Protein AF-A0A2V6PDH6-F1 (afdb_monomer_lite)

Radius of gyration: 33.85 Å; chains: 1; bounding box: 68×39×97 Å

Structure (mmCIF, N/CA/C/O backbone):
data_AF-A0A2V6PDH6-F1
#
_entry.id   AF-A0A2V6PDH6-F1
#
loop_
_atom_site.group_PDB
_atom_site.id
_atom_site.type_symbol
_atom_site.label_atom_id
_atom_site.label_alt_id
_atom_site.label_comp_id
_atom_site.label_asym_id
_atom_site.label_entity_id
_atom_site.label_seq_id
_atom_site.pdbx_PDB_ins_code
_atom_site.Cartn_x
_atom_site.Cartn_y
_atom_site.Cartn_z
_atom_site.occupancy
_atom_site.B_iso_or_equiv
_atom_site.auth_seq_id
_atom_site.auth_comp_id
_atom_site.auth_asym_id
_atom_site.auth_atom_id
_atom_site.pdbx_PDB_model_num
ATOM 1 N N . MET A 1 1 ? 10.880 15.127 70.864 1.00 40.16 1 MET A N 1
ATOM 2 C CA . MET A 1 1 ? 11.662 14.661 69.700 1.00 40.16 1 MET A CA 1
ATOM 3 C C . MET A 1 1 ? 10.886 15.011 68.445 1.00 40.16 1 MET A C 1
ATOM 5 O O . MET A 1 1 ? 9.850 14.413 68.200 1.00 40.16 1 MET A O 1
ATOM 9 N N . GLN A 1 2 ? 11.330 16.040 67.725 1.00 46.12 2 GLN A N 1
ATOM 10 C CA . GLN A 1 2 ? 10.853 16.347 66.377 1.00 46.12 2 GLN A CA 1
ATOM 11 C C . GLN A 1 2 ? 11.636 15.469 65.404 1.00 46.12 2 GLN A C 1
ATOM 13 O O . GLN A 1 2 ? 12.863 15.436 65.484 1.00 46.12 2 GLN A O 1
ATOM 18 N N . VAL A 1 3 ? 10.945 14.769 64.507 1.00 48.19 3 VAL A N 1
ATOM 19 C CA . VAL A 1 3 ? 11.594 14.093 63.382 1.00 48.19 3 VAL A CA 1
ATOM 20 C C . VAL A 1 3 ? 10.886 14.525 62.111 1.00 48.19 3 VAL A C 1
ATOM 22 O O . VAL A 1 3 ? 9.778 14.101 61.798 1.00 48.19 3 VAL A O 1
ATOM 25 N N . THR A 1 4 ? 11.544 15.448 61.427 1.00 51.00 4 THR A N 1
ATOM 26 C CA . THR A 1 4 ? 11.299 15.857 60.053 1.00 51.00 4 THR A CA 1
ATOM 27 C C . THR A 1 4 ? 11.493 14.644 59.148 1.00 51.00 4 THR A C 1
ATOM 29 O O . THR A 1 4 ? 12.595 14.106 59.074 1.00 51.00 4 THR A O 1
ATOM 32 N N . SER A 1 5 ? 10.446 14.217 58.445 1.00 52.78 5 SER A N 1
ATOM 33 C CA . SER A 1 5 ? 10.585 13.344 57.281 1.00 52.78 5 SER A CA 1
ATOM 34 C C . SER A 1 5 ? 10.057 14.103 56.075 1.00 52.78 5 SER A C 1
ATOM 36 O O . SER A 1 5 ? 8.858 14.333 55.923 1.00 52.78 5 SER A O 1
ATOM 38 N N . LEU A 1 6 ? 11.001 14.568 55.263 1.00 44.19 6 LEU A N 1
ATOM 39 C CA . LEU A 1 6 ? 10.763 15.059 53.919 1.00 44.19 6 LEU A CA 1
ATOM 40 C C . LEU A 1 6 ? 10.336 13.853 53.075 1.00 44.19 6 LEU A C 1
ATOM 42 O O . LEU A 1 6 ? 11.184 13.126 52.561 1.00 44.19 6 LEU A O 1
ATOM 46 N N . MET A 1 7 ? 9.028 13.622 52.943 1.00 42.16 7 MET A N 1
ATOM 47 C CA . MET A 1 7 ? 8.529 12.820 51.831 1.00 42.16 7 MET A CA 1
ATOM 48 C C . MET A 1 7 ? 8.788 13.615 50.559 1.00 42.16 7 MET A C 1
ATOM 50 O O . MET A 1 7 ? 8.108 14.594 50.249 1.00 42.16 7 MET A O 1
ATOM 54 N N . SER A 1 8 ? 9.854 13.190 49.886 1.00 42.50 8 SER A N 1
ATOM 55 C CA . SER A 1 8 ? 10.143 13.454 48.491 1.00 42.50 8 SER A CA 1
ATOM 56 C C . SER A 1 8 ? 8.844 13.401 47.697 1.00 42.50 8 SER A C 1
ATOM 58 O O . SER A 1 8 ? 8.169 12.374 47.623 1.00 42.50 8 SER A O 1
ATOM 60 N N . ARG A 1 9 ? 8.477 14.553 47.151 1.00 48.22 9 ARG A N 1
ATOM 61 C CA . ARG A 1 9 ? 7.445 14.690 46.140 1.00 48.22 9 ARG A CA 1
ATOM 62 C C . ARG A 1 9 ? 8.043 14.089 44.874 1.00 48.22 9 ARG A C 1
ATOM 64 O O . ARG A 1 9 ? 8.638 14.810 44.082 1.00 48.22 9 ARG A O 1
ATOM 71 N N . GLU A 1 10 ? 7.946 12.769 44.727 1.00 47.09 10 GLU A N 1
ATOM 72 C CA . GLU A 1 10 ? 8.080 12.142 43.417 1.00 47.09 10 GLU A CA 1
ATOM 73 C C . GLU A 1 10 ? 6.953 12.704 42.556 1.00 47.09 10 GLU A C 1
ATOM 75 O O . GLU A 1 10 ? 5.782 12.332 42.650 1.00 47.09 10 GLU A O 1
ATOM 80 N N . GLN A 1 11 ? 7.329 13.708 41.774 1.00 48.97 11 GLN A N 1
ATOM 81 C CA . GLN A 1 11 ? 6.672 14.067 40.541 1.00 48.97 11 GLN A CA 1
ATOM 82 C C . GLN A 1 11 ? 6.604 12.787 39.712 1.00 48.97 11 GLN A C 1
ATOM 84 O O . GLN A 1 11 ? 7.571 12.373 39.081 1.00 48.97 11 GLN A O 1
ATOM 89 N N . HIS A 1 12 ? 5.450 12.128 39.769 1.00 42.59 12 HIS A N 1
ATOM 90 C CA . HIS A 1 12 ? 4.982 11.299 38.678 1.00 42.59 12 HIS A CA 1
ATOM 91 C C . HIS A 1 12 ? 4.850 12.225 37.465 1.00 42.59 12 HIS A C 1
ATOM 93 O O . HIS A 1 12 ? 3.783 12.777 37.193 1.00 42.59 12 HIS A O 1
ATOM 99 N N . ASP A 1 13 ? 5.967 12.428 36.768 1.00 39.28 13 ASP A N 1
ATOM 100 C CA . ASP A 1 13 ? 5.971 12.793 35.365 1.00 39.28 13 ASP A CA 1
ATOM 101 C C . ASP A 1 13 ? 5.306 11.625 34.641 1.00 39.28 13 ASP A C 1
ATOM 103 O O . ASP A 1 13 ? 5.928 10.646 34.225 1.00 39.28 13 ASP A O 1
ATOM 107 N N . HIS A 1 14 ? 3.980 11.713 34.545 1.00 42.06 14 HIS A N 1
ATOM 108 C CA . HIS A 1 14 ? 3.247 11.077 33.476 1.00 42.06 14 HIS A CA 1
ATOM 109 C C . HIS A 1 14 ? 3.801 11.680 32.189 1.00 42.06 14 HIS A C 1
ATOM 111 O O . HIS A 1 14 ? 3.317 12.690 31.685 1.00 42.06 14 HIS A O 1
ATOM 117 N N . HIS A 1 15 ? 4.867 11.064 31.683 1.00 42.38 15 HIS A N 1
ATOM 118 C CA . HIS A 1 15 ? 5.156 11.073 30.270 1.00 42.38 15 HIS A CA 1
ATOM 119 C C . HIS A 1 15 ? 3.903 10.519 29.597 1.00 42.38 15 HIS A C 1
ATOM 121 O O . HIS A 1 15 ? 3.736 9.308 29.437 1.00 42.38 15 HIS A O 1
ATOM 127 N N . ASP A 1 16 ? 3.005 11.434 29.235 1.00 40.81 16 ASP A N 1
ATOM 128 C CA . ASP A 1 16 ? 2.134 11.294 28.088 1.00 40.81 16 ASP A CA 1
ATOM 129 C C . ASP A 1 16 ? 3.071 11.031 26.910 1.00 40.81 16 ASP A C 1
ATOM 131 O O . ASP A 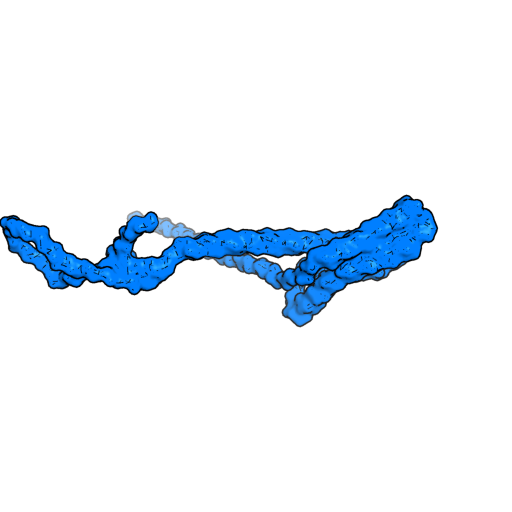1 16 ? 3.469 11.921 26.157 1.00 40.81 16 ASP A O 1
ATOM 135 N N . HIS A 1 17 ? 3.467 9.768 26.761 1.00 42.44 17 HIS A N 1
ATOM 136 C CA . HIS A 1 17 ? 3.740 9.210 25.462 1.00 42.44 17 HIS A CA 1
ATOM 137 C C . HIS A 1 17 ? 2.416 9.330 24.724 1.00 42.44 17 HIS A C 1
ATOM 139 O O . HIS A 1 17 ? 1.610 8.400 24.687 1.00 42.44 17 HIS A O 1
ATOM 145 N N . ALA A 1 18 ? 2.192 10.526 24.177 1.00 40.22 18 ALA A N 1
ATOM 146 C CA . ALA A 1 18 ? 1.438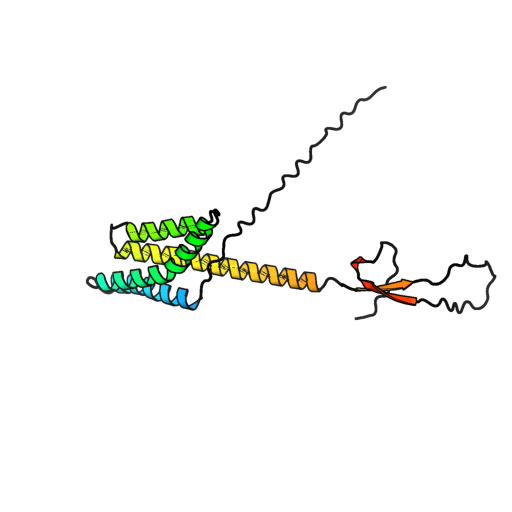 10.711 22.973 1.00 40.22 18 ALA A CA 1
ATOM 147 C C . ALA A 1 18 ? 1.943 9.609 22.049 1.00 40.22 18 ALA A C 1
ATOM 149 O O . ALA A 1 18 ? 3.026 9.689 21.467 1.00 40.22 18 ALA A O 1
ATOM 150 N N . ARG A 1 19 ? 1.170 8.525 21.988 1.00 42.12 19 ARG A N 1
ATOM 151 C CA . ARG A 1 19 ? 1.056 7.735 20.785 1.00 42.12 19 ARG A CA 1
ATOM 152 C C . ARG A 1 19 ? 0.621 8.759 19.750 1.00 42.12 19 ARG A C 1
ATOM 154 O O . ARG A 1 19 ? -0.564 9.006 19.564 1.00 42.12 19 ARG A O 1
ATOM 161 N N . ALA A 1 20 ? 1.598 9.437 19.155 1.00 39.50 20 ALA A N 1
ATOM 162 C CA . ALA A 1 20 ? 1.472 9.913 17.805 1.00 39.50 20 ALA A CA 1
ATOM 163 C C . ALA A 1 20 ? 1.321 8.623 17.002 1.00 39.50 20 ALA A C 1
ATOM 165 O O . ALA A 1 20 ? 2.292 8.069 16.495 1.00 39.50 20 ALA A O 1
ATOM 166 N N . ASP A 1 21 ? 0.108 8.063 17.038 1.00 43.59 21 ASP A N 1
ATOM 167 C CA . ASP A 1 21 ? -0.350 7.156 16.014 1.00 43.59 21 ASP A CA 1
ATOM 168 C C . ASP A 1 21 ? -0.122 7.964 14.749 1.00 43.59 21 ASP A C 1
ATOM 170 O O . ASP A 1 21 ? -0.745 9.003 14.521 1.00 43.59 21 ASP A O 1
ATOM 174 N N . HIS A 1 22 ? 0.935 7.585 14.043 1.00 50.75 22 HIS A N 1
ATOM 175 C CA . HIS A 1 22 ? 1.326 8.155 12.779 1.00 50.75 22 HIS A CA 1
ATOM 176 C C . HIS A 1 22 ? 0.198 7.810 11.802 1.00 50.75 22 HIS A C 1
ATOM 178 O O . HIS A 1 22 ? 0.262 6.816 11.085 1.00 50.75 22 HIS A O 1
ATOM 184 N N . GLU A 1 23 ? -0.896 8.576 11.866 1.00 53.50 23 GLU A N 1
ATOM 185 C CA . GLU A 1 23 ? -2.042 8.473 10.973 1.00 53.50 23 GLU A CA 1
ATOM 186 C C . GLU A 1 23 ? -1.571 8.931 9.599 1.00 53.50 23 GLU A C 1
ATOM 188 O O . GLU A 1 23 ? -1.602 10.105 9.230 1.00 53.50 23 GLU A O 1
ATOM 193 N N . HIS A 1 24 ? -1.032 7.975 8.866 1.00 63.34 24 HIS A N 1
ATOM 194 C CA . HIS A 1 24 ? -0.673 8.113 7.475 1.00 63.34 24 HIS A CA 1
ATOM 195 C C . HIS A 1 24 ? -1.827 7.557 6.647 1.00 63.34 24 HIS A C 1
ATOM 197 O O . HIS A 1 24 ? -2.468 6.574 7.033 1.00 63.34 24 HIS A O 1
ATOM 203 N N . GLU A 1 25 ? -2.160 8.223 5.539 1.00 69.56 25 GLU A N 1
ATOM 204 C CA . GLU A 1 25 ? -3.220 7.735 4.662 1.00 69.56 25 GLU A CA 1
ATOM 205 C C . GLU A 1 25 ? -2.759 6.396 4.075 1.00 69.56 25 GLU A C 1
ATOM 207 O O . GLU A 1 25 ? -1.747 6.331 3.380 1.00 69.56 25 GLU A O 1
ATOM 212 N N . HIS A 1 26 ? -3.494 5.319 4.370 1.00 76.56 26 HIS A N 1
ATOM 213 C CA . HIS A 1 26 ? -3.230 4.029 3.746 1.00 76.56 26 HIS A CA 1
ATOM 214 C C . HIS A 1 26 ? -3.433 4.157 2.232 1.00 76.56 26 HIS A C 1
ATOM 216 O O . HIS A 1 26 ? -4.513 4.543 1.763 1.00 76.56 26 HIS A O 1
ATOM 222 N N . ILE A 1 27 ? -2.418 3.803 1.455 1.00 74.56 27 ILE A N 1
ATOM 223 C CA . ILE A 1 27 ? -2.462 3.754 0.007 1.00 74.56 27 ILE A CA 1
ATOM 224 C C . ILE A 1 27 ? -3.555 2.752 -0.391 1.00 74.56 27 ILE A C 1
ATOM 226 O O . ILE A 1 27 ? -3.527 1.581 0.005 1.00 74.56 27 ILE A O 1
ATOM 230 N N . PRO A 1 28 ? -4.539 3.160 -1.211 1.00 72.56 28 PRO A N 1
ATOM 231 C CA . PRO A 1 28 ? -5.585 2.267 -1.686 1.00 72.56 28 PRO A CA 1
ATOM 232 C C . PRO A 1 28 ? -5.021 1.320 -2.754 1.00 72.56 28 PRO A C 1
ATOM 234 O O . PRO A 1 28 ? -5.231 1.510 -3.955 1.00 72.56 28 PRO A O 1
ATOM 237 N N . VAL A 1 29 ? -4.287 0.289 -2.330 1.00 70.31 29 VAL A N 1
ATOM 238 C CA . VAL A 1 29 ? -3.660 -0.664 -3.247 1.00 70.31 29 VAL A CA 1
ATOM 239 C C . VAL A 1 29 ? -4.670 -1.716 -3.680 1.00 70.31 29 VAL A C 1
ATOM 241 O O . VAL A 1 29 ? -5.160 -2.522 -2.885 1.00 70.31 29 VAL A O 1
ATOM 244 N N . ARG A 1 30 ? -4.975 -1.760 -4.978 1.00 86.94 30 ARG A N 1
ATOM 245 C CA . ARG A 1 30 ? -5.734 -2.880 -5.534 1.00 86.94 30 ARG A CA 1
ATOM 246 C C . ARG A 1 30 ? -4.763 -4.020 -5.808 1.00 86.94 30 ARG A C 1
ATOM 248 O O . ARG A 1 30 ? -3.846 -3.875 -6.608 1.00 86.94 30 ARG A O 1
ATOM 255 N N . LEU A 1 31 ? -4.998 -5.172 -5.188 1.00 90.44 31 LE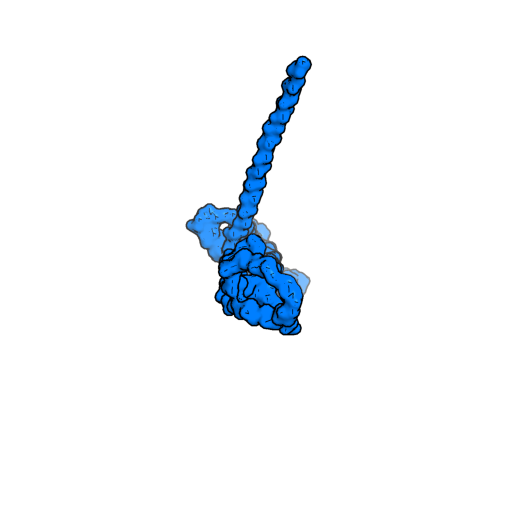U A N 1
ATOM 256 C CA . LEU A 1 31 ? -4.090 -6.324 -5.242 1.00 90.44 31 LEU A CA 1
ATOM 257 C C . LEU A 1 31 ? -3.749 -6.753 -6.684 1.00 90.44 31 LEU A C 1
ATOM 259 O O . LEU A 1 31 ? -2.607 -7.075 -6.986 1.00 90.44 31 LEU A O 1
ATOM 263 N N . TRP A 1 32 ? -4.709 -6.656 -7.609 1.00 91.56 32 TRP A N 1
ATOM 264 C CA . TRP A 1 32 ? -4.482 -6.940 -9.030 1.00 91.56 32 TRP A CA 1
ATOM 265 C C . TRP A 1 32 ? -3.524 -5.947 -9.714 1.00 91.56 32 TRP A C 1
ATOM 267 O O . TRP A 1 32 ? -2.742 -6.360 -10.564 1.00 91.56 32 TRP A O 1
ATOM 277 N N . GLN A 1 33 ? -3.537 -4.663 -9.333 1.00 92.56 33 GLN A N 1
ATOM 278 C CA . GLN A 1 33 ? -2.605 -3.659 -9.866 1.00 92.56 33 GLN A CA 1
ATOM 279 C C . GLN A 1 33 ? -1.177 -3.957 -9.417 1.00 92.56 33 GLN A C 1
ATOM 281 O O . GLN A 1 33 ? -0.262 -3.902 -10.234 1.00 92.56 33 GLN A O 1
ATOM 286 N N . MET A 1 34 ? -1.003 -4.337 -8.145 1.00 95.06 34 MET A N 1
ATOM 287 C CA . MET A 1 34 ? 0.292 -4.771 -7.622 1.00 95.06 34 MET A CA 1
ATOM 288 C C . MET A 1 34 ? 0.821 -5.972 -8.412 1.00 95.06 34 MET A C 1
ATOM 290 O O . MET A 1 34 ? 1.960 -5.952 -8.864 1.00 95.06 34 MET A O 1
ATOM 294 N N . VAL A 1 35 ? -0.013 -6.992 -8.634 1.00 96.56 35 VAL A N 1
ATOM 295 C CA . VAL A 1 35 ? 0.385 -8.186 -9.394 1.00 96.56 35 VAL A CA 1
ATOM 296 C C . VAL A 1 35 ? 0.797 -7.828 -10.823 1.00 96.56 35 VAL A C 1
ATOM 298 O O . VAL A 1 35 ? 1.851 -8.267 -11.273 1.00 96.56 35 VAL A O 1
ATOM 301 N N . ILE A 1 36 ? 0.015 -7.001 -11.525 1.00 96.62 36 ILE A N 1
ATOM 302 C CA . ILE A 1 36 ? 0.360 -6.550 -12.883 1.00 96.62 36 ILE A CA 1
ATOM 303 C C . ILE A 1 36 ? 1.702 -5.817 -12.887 1.00 96.62 36 ILE A C 1
ATOM 305 O O . ILE A 1 36 ? 2.563 -6.123 -13.710 1.00 96.62 36 ILE A O 1
ATOM 309 N N . GLY A 1 37 ? 1.901 -4.882 -11.960 1.00 96.50 37 GLY A N 1
ATOM 310 C CA . GLY A 1 37 ? 3.140 -4.119 -11.884 1.00 96.50 37 GLY A CA 1
ATOM 311 C C . GLY A 1 37 ? 4.360 -4.995 -11.613 1.00 96.50 37 GLY A C 1
ATOM 312 O O . GLY A 1 37 ? 5.377 -4.861 -12.292 1.00 96.50 37 GLY A O 1
ATOM 313 N N . VAL A 1 38 ? 4.236 -5.961 -10.700 1.00 97.06 38 VAL A N 1
ATOM 314 C CA . VAL A 1 38 ? 5.289 -6.947 -10.415 1.00 97.06 38 VAL A CA 1
ATOM 315 C C . VAL A 1 38 ? 5.606 -7.793 -11.641 1.00 97.06 38 VAL A C 1
ATOM 317 O O . VAL A 1 38 ? 6.778 -8.016 -11.922 1.00 97.06 38 VAL A O 1
ATOM 320 N N . ILE A 1 39 ? 4.596 -8.229 -12.400 1.00 97.88 39 ILE A N 1
ATOM 321 C CA . ILE A 1 39 ? 4.807 -8.998 -13.635 1.00 97.88 39 ILE A CA 1
ATOM 322 C C . ILE A 1 39 ? 5.638 -8.191 -14.638 1.00 97.88 39 ILE A C 1
ATOM 324 O O . ILE A 1 39 ? 6.583 -8.728 -15.209 1.00 97.88 39 ILE A O 1
ATOM 328 N N . PHE A 1 40 ? 5.336 -6.906 -14.827 1.00 97.50 40 PHE A N 1
ATOM 329 C CA . PHE A 1 40 ? 6.092 -6.035 -15.731 1.00 97.50 40 PHE A CA 1
ATOM 330 C C . PHE A 1 40 ? 7.536 -5.797 -15.262 1.00 97.50 40 PHE A C 1
ATOM 332 O O . PHE A 1 40 ? 8.469 -5.874 -16.069 1.00 97.50 40 PHE A O 1
ATOM 339 N N . VAL A 1 41 ? 7.748 -5.560 -13.964 1.00 96.50 41 VAL A N 1
ATOM 340 C CA . VAL A 1 41 ? 9.100 -5.409 -13.400 1.00 96.50 41 VAL A CA 1
ATOM 341 C C . VAL A 1 41 ? 9.885 -6.717 -13.536 1.00 96.50 41 VAL A C 1
ATOM 343 O O . VAL A 1 41 ? 11.003 -6.707 -14.039 1.00 96.50 41 VAL A O 1
ATOM 346 N N . ALA A 1 42 ? 9.292 -7.857 -13.177 1.00 96.56 42 ALA A N 1
ATOM 347 C CA . ALA A 1 42 ? 9.927 -9.168 -13.298 1.00 96.56 42 ALA A CA 1
ATOM 348 C C . ALA A 1 42 ? 10.242 -9.529 -14.757 1.00 96.56 42 ALA A C 1
ATOM 350 O O . ALA A 1 42 ? 11.307 -10.072 -15.046 1.00 96.56 42 ALA A O 1
ATOM 351 N N . ASN A 1 43 ? 9.347 -9.190 -15.691 1.00 95.50 43 ASN A N 1
ATOM 352 C CA . ASN A 1 43 ? 9.584 -9.388 -17.118 1.00 95.50 43 ASN A CA 1
ATOM 353 C C . ASN A 1 43 ? 10.791 -8.580 -17.611 1.00 95.50 43 ASN A C 1
ATOM 355 O O . ASN A 1 43 ? 11.560 -9.099 -18.413 1.00 95.50 43 ASN A O 1
ATOM 359 N N . SER A 1 44 ? 11.008 -7.367 -17.090 1.00 93.81 44 SER A N 1
ATOM 360 C CA . SER A 1 44 ? 12.197 -6.575 -17.419 1.00 93.81 44 SER A CA 1
ATOM 361 C C . SER A 1 44 ? 13.493 -7.309 -17.073 1.00 93.81 44 SER A C 1
ATOM 363 O O . SER A 1 44 ? 14.341 -7.486 -17.946 1.00 93.81 44 SER A O 1
ATOM 365 N N . PHE A 1 45 ? 13.600 -7.816 -15.840 1.00 93.38 45 PHE A N 1
ATOM 366 C CA . PHE A 1 45 ? 14.753 -8.610 -15.405 1.00 93.38 45 PHE A CA 1
ATOM 367 C C . PHE A 1 45 ? 14.936 -9.871 -16.251 1.00 93.38 45 PHE A C 1
ATOM 369 O O . PHE A 1 45 ? 16.055 -10.226 -16.614 1.00 93.38 45 PHE A O 1
ATOM 376 N N . LEU A 1 46 ? 13.835 -10.544 -16.595 1.00 93.56 46 LEU A N 1
ATOM 377 C CA . LEU A 1 46 ? 13.883 -11.767 -17.389 1.00 93.56 46 LEU A CA 1
ATOM 378 C C . LEU A 1 46 ? 14.383 -11.509 -18.818 1.00 93.56 46 LEU A C 1
ATOM 380 O O . LEU A 1 46 ? 15.171 -12.292 -19.340 1.00 93.56 46 LEU A O 1
ATOM 384 N N . VAL A 1 47 ? 13.939 -10.418 -19.447 1.00 91.81 47 VAL A N 1
ATOM 385 C CA . VAL A 1 47 ? 14.364 -10.036 -20.801 1.00 91.81 47 VAL A CA 1
ATOM 386 C C . VAL A 1 47 ? 15.834 -9.629 -20.819 1.00 91.81 47 VAL A C 1
ATOM 388 O O . VAL A 1 47 ? 16.552 -10.045 -21.723 1.00 91.81 47 VAL A O 1
ATOM 391 N N . GLU A 1 48 ? 16.286 -8.862 -19.827 1.00 88.94 48 GLU A N 1
ATOM 392 C CA . GLU A 1 48 ? 17.695 -8.474 -19.698 1.00 88.94 48 GLU A CA 1
ATOM 393 C C . GLU A 1 48 ? 18.605 -9.687 -19.466 1.00 88.94 48 GLU A C 1
ATOM 395 O O . GLU A 1 48 ? 19.706 -9.748 -20.008 1.00 88.94 48 GLU A O 1
ATOM 400 N N . TRP A 1 49 ? 18.117 -10.691 -18.734 1.00 88.69 49 TRP A N 1
ATOM 401 C CA . TRP A 1 49 ? 18.853 -11.930 -18.498 1.00 88.69 49 TRP A CA 1
ATOM 402 C C . TRP A 1 49 ? 18.914 -12.855 -19.726 1.00 88.69 49 TRP A C 1
ATOM 404 O O . TRP A 1 49 ? 19.952 -13.463 -19.976 1.00 88.69 49 TRP A O 1
ATOM 414 N N . LEU A 1 50 ? 17.826 -12.978 -20.499 1.00 89.25 50 LEU A N 1
ATOM 415 C CA . LEU A 1 50 ? 17.765 -13.884 -21.660 1.00 89.25 50 LEU A CA 1
ATOM 416 C C . LEU A 1 50 ? 18.306 -13.276 -22.961 1.00 89.25 50 LEU A C 1
ATOM 418 O O . LEU A 1 50 ? 18.752 -14.022 -23.833 1.00 89.25 50 LEU A O 1
ATOM 422 N N . PHE A 1 51 ? 18.210 -11.957 -23.143 1.00 86.56 51 PHE A N 1
ATOM 423 C CA . PHE A 1 51 ? 18.456 -11.308 -24.431 1.00 86.56 51 PHE A CA 1
ATOM 424 C C . PHE A 1 51 ? 19.414 -10.118 -24.302 1.00 86.56 51 PHE A C 1
ATOM 426 O O . PHE A 1 51 ? 19.011 -9.017 -23.936 1.00 86.56 51 PHE A O 1
ATOM 433 N N . GLU A 1 52 ? 20.652 -10.284 -24.773 1.00 75.88 52 GLU A N 1
ATOM 434 C CA . GLU A 1 52 ? 21.691 -9.233 -24.767 1.00 75.88 52 GLU A CA 1
ATOM 435 C C . GLU A 1 52 ? 21.308 -7.963 -25.563 1.00 75.88 52 GLU A C 1
ATOM 437 O O . GLU A 1 52 ? 21.854 -6.887 -25.332 1.00 75.88 52 GLU A O 1
ATOM 442 N N . LYS A 1 53 ? 20.352 -8.058 -26.502 1.00 72.06 53 LYS A N 1
ATOM 443 C CA . LYS A 1 53 ? 19.844 -6.929 -27.315 1.00 72.06 53 LYS A CA 1
ATOM 444 C C . LYS A 1 53 ? 18.423 -6.482 -26.943 1.00 72.06 53 LYS A C 1
ATOM 446 O O . LYS A 1 53 ? 17.858 -5.624 -27.617 1.00 72.06 53 LYS A O 1
ATOM 451 N N . GLY A 1 54 ? 17.834 -7.044 -25.885 1.00 77.00 54 GLY A N 1
ATOM 452 C CA . GLY A 1 54 ? 16.458 -6.770 -25.450 1.00 77.00 54 GLY A CA 1
ATOM 453 C C . GLY A 1 54 ? 16.271 -5.479 -24.641 1.00 77.00 54 GLY A C 1
ATOM 454 O O . GLY A 1 54 ? 15.199 -5.280 -24.072 1.00 77.00 54 GLY A O 1
ATOM 455 N N . SER A 1 55 ? 17.283 -4.605 -24.577 1.00 79.94 55 SER A N 1
ATOM 456 C CA . SER A 1 55 ? 17.361 -3.498 -23.610 1.00 79.94 55 SER A CA 1
ATOM 457 C C . SER A 1 55 ? 16.168 -2.533 -23.668 1.00 79.94 55 SER A C 1
ATOM 459 O O . SER A 1 55 ? 15.661 -2.111 -22.631 1.00 79.94 55 SER A O 1
ATOM 461 N N . LEU A 1 56 ? 15.638 -2.246 -24.862 1.00 86.62 56 LEU A N 1
ATOM 462 C CA . LEU A 1 56 ? 14.460 -1.385 -25.017 1.00 86.62 56 LEU A CA 1
ATOM 463 C C . LEU A 1 56 ? 13.178 -2.036 -24.484 1.00 86.62 56 LEU A C 1
ATOM 465 O O . LEU A 1 56 ? 12.378 -1.371 -23.831 1.00 86.62 56 LEU A O 1
ATOM 469 N N . VAL A 1 57 ? 12.982 -3.334 -24.735 1.00 90.38 57 VAL A N 1
ATOM 470 C CA . VAL A 1 57 ? 11.799 -4.069 -24.257 1.00 90.38 57 VAL A CA 1
ATOM 471 C C . VAL A 1 57 ? 11.857 -4.212 -22.738 1.00 90.38 57 VAL A C 1
ATOM 473 O O . VAL A 1 57 ? 10.861 -3.952 -22.064 1.00 90.38 57 VAL A O 1
ATOM 476 N N . ALA A 1 58 ? 13.035 -4.536 -22.196 1.00 91.75 58 ALA A N 1
ATOM 477 C CA . ALA A 1 58 ? 13.264 -4.576 -20.758 1.00 91.75 58 ALA A CA 1
ATOM 478 C C . ALA A 1 58 ? 12.995 -3.208 -20.111 1.00 91.75 58 ALA A C 1
ATOM 480 O O . ALA A 1 58 ? 12.276 -3.134 -19.114 1.00 91.75 58 ALA A O 1
ATOM 481 N N . GLY A 1 59 ? 13.501 -2.120 -20.698 1.00 91.44 59 GLY A N 1
ATOM 482 C CA . GLY A 1 59 ? 13.283 -0.760 -20.205 1.00 91.44 59 GLY A CA 1
ATOM 483 C C . GLY A 1 59 ? 11.816 -0.343 -20.210 1.00 91.44 59 GLY A C 1
ATOM 484 O O . GLY A 1 59 ? 11.316 0.132 -19.193 1.00 91.44 59 GLY A O 1
ATOM 485 N N . LEU A 1 60 ? 11.100 -0.571 -21.315 1.00 93.12 60 LEU A N 1
ATOM 486 C CA . LEU A 1 60 ? 9.669 -0.264 -21.409 1.00 93.12 60 LEU A CA 1
ATOM 487 C C . LEU A 1 60 ? 8.845 -1.089 -20.418 1.00 93.12 60 LEU A C 1
ATOM 489 O O . LEU A 1 60 ? 7.956 -0.547 -19.763 1.00 93.12 60 LEU A O 1
ATOM 493 N N . SER A 1 61 ? 9.163 -2.377 -20.267 1.00 95.12 61 SER A N 1
ATOM 494 C CA . SER A 1 61 ? 8.503 -3.238 -19.287 1.00 95.12 61 SER A CA 1
ATOM 495 C C . SER A 1 61 ? 8.740 -2.738 -17.860 1.00 95.12 61 SER A C 1
ATOM 497 O O . SER A 1 61 ? 7.784 -2.577 -17.103 1.00 95.12 61 SER A O 1
ATOM 499 N N . ALA A 1 62 ? 9.985 -2.405 -17.500 1.00 95.25 62 ALA A N 1
ATOM 500 C CA . ALA A 1 62 ? 10.295 -1.843 -16.187 1.00 95.25 62 ALA A CA 1
ATOM 501 C C . ALA A 1 62 ? 9.595 -0.504 -15.957 1.00 95.25 62 ALA A C 1
ATOM 503 O O . ALA A 1 62 ? 9.039 -0.297 -14.884 1.00 95.25 62 ALA A O 1
ATOM 504 N N . MET A 1 63 ? 9.572 0.381 -16.955 1.00 95.00 63 MET A N 1
ATOM 505 C CA . MET A 1 63 ? 8.913 1.683 -16.857 1.00 95.00 63 MET A CA 1
ATOM 506 C C . MET A 1 63 ? 7.414 1.528 -16.590 1.00 95.00 63 MET A C 1
ATOM 508 O O . MET A 1 63 ? 6.885 2.163 -15.681 1.00 95.00 63 MET A O 1
ATOM 512 N N . LEU A 1 64 ? 6.730 0.656 -17.338 1.00 96.44 64 LEU A N 1
ATOM 513 C CA . LEU A 1 64 ? 5.305 0.384 -17.133 1.00 96.44 64 LEU A CA 1
ATOM 514 C C . LEU A 1 64 ? 5.050 -0.227 -15.753 1.00 96.44 64 LEU A C 1
ATOM 516 O O . LEU A 1 64 ? 4.168 0.236 -15.029 1.00 96.44 64 LEU A O 1
ATOM 520 N N . GLY A 1 65 ? 5.854 -1.211 -15.348 1.00 96.75 65 GLY A N 1
ATOM 521 C CA . GLY A 1 65 ? 5.761 -1.816 -14.021 1.00 96.75 65 GLY A CA 1
ATOM 522 C C . GLY A 1 65 ? 5.955 -0.791 -12.904 1.00 96.75 65 GLY A C 1
ATOM 523 O O . GLY A 1 65 ? 5.107 -0.651 -12.024 1.00 96.75 65 GLY A O 1
ATOM 524 N N . ALA A 1 66 ? 7.009 0.014 -12.989 1.00 96.19 66 ALA A N 1
ATOM 525 C CA . ALA A 1 66 ? 7.316 1.051 -12.018 1.00 96.19 66 ALA A CA 1
ATOM 526 C C . ALA A 1 66 ? 6.279 2.183 -12.001 1.00 96.19 66 ALA A C 1
ATOM 528 O O . ALA A 1 66 ? 5.958 2.678 -10.928 1.00 96.19 66 ALA A O 1
ATOM 529 N N . MET A 1 67 ? 5.688 2.564 -13.139 1.00 95.88 67 MET A N 1
ATOM 530 C CA . MET A 1 67 ? 4.582 3.528 -13.162 1.00 95.88 67 MET A CA 1
ATOM 531 C C . MET A 1 67 ? 3.325 2.957 -12.506 1.00 95.88 67 MET A C 1
ATOM 533 O O . MET A 1 67 ? 2.689 3.642 -11.709 1.00 95.88 67 MET A O 1
ATOM 537 N N . THR A 1 68 ? 2.966 1.705 -12.808 1.00 96.62 68 THR A N 1
ATOM 538 C CA . THR A 1 68 ? 1.771 1.074 -12.220 1.00 96.62 68 THR A CA 1
ATOM 539 C C . THR A 1 68 ? 1.879 0.913 -10.702 1.00 96.62 68 THR A C 1
ATOM 541 O O . THR A 1 68 ? 0.889 1.133 -10.006 1.00 96.62 68 THR A O 1
ATOM 544 N N . LEU A 1 69 ? 3.071 0.592 -10.185 1.00 96.56 69 LEU A N 1
ATOM 545 C CA . LEU A 1 69 ? 3.337 0.465 -8.747 1.00 96.56 69 LEU A CA 1
ATOM 546 C C . LEU A 1 69 ? 3.598 1.817 -8.069 1.00 96.56 69 LEU A C 1
ATOM 548 O O . LEU A 1 69 ? 3.129 2.059 -6.964 1.00 96.56 69 LEU A O 1
ATOM 552 N N . GLY A 1 70 ? 4.334 2.715 -8.718 1.00 94.69 70 GLY A N 1
ATOM 553 C CA . GLY A 1 70 ? 4.732 4.003 -8.154 1.00 94.69 70 GLY A CA 1
ATOM 554 C C . GLY A 1 70 ? 3.606 5.035 -8.129 1.00 94.69 70 GLY A C 1
ATOM 555 O O . GLY A 1 70 ? 3.562 5.865 -7.224 1.00 94.69 70 GLY A O 1
ATOM 556 N N . TRP A 1 71 ? 2.661 4.973 -9.074 1.00 94.75 71 TRP A N 1
ATOM 557 C CA . TRP A 1 71 ? 1.531 5.905 -9.141 1.00 94.75 71 TRP A CA 1
ATOM 558 C C . TRP A 1 71 ? 0.745 6.040 -7.825 1.00 94.75 71 TRP A C 1
ATOM 560 O O . TRP A 1 71 ? 0.598 7.169 -7.352 1.00 94.75 71 TRP A O 1
ATOM 570 N N . PRO A 1 72 ? 0.241 4.956 -7.200 1.00 93.50 72 PRO A N 1
ATOM 571 C CA . PRO A 1 72 ? -0.518 5.074 -5.957 1.00 93.50 72 PRO A CA 1
ATOM 572 C C . PRO A 1 72 ? 0.321 5.623 -4.787 1.00 93.50 72 PRO A C 1
ATOM 574 O O . PRO A 1 72 ? -0.227 6.339 -3.948 1.00 93.50 72 PRO A O 1
ATOM 577 N N . ILE A 1 73 ? 1.637 5.377 -4.768 1.00 94.31 73 ILE A N 1
ATOM 578 C CA . ILE A 1 73 ? 2.566 5.923 -3.763 1.00 94.31 73 ILE A CA 1
ATOM 579 C C . ILE A 1 73 ? 2.688 7.436 -3.921 1.00 94.31 73 ILE A C 1
ATOM 581 O O . ILE A 1 73 ? 2.412 8.186 -2.989 1.00 94.31 73 ILE A O 1
ATOM 585 N N . VAL A 1 74 ? 3.032 7.897 -5.126 1.00 94.94 74 VAL A N 1
ATOM 586 C CA . VAL A 1 74 ? 3.196 9.329 -5.413 1.00 94.94 74 VAL A CA 1
ATOM 587 C C . VAL A 1 74 ? 1.878 10.076 -5.206 1.00 94.94 74 VAL A C 1
ATOM 589 O O . VAL A 1 74 ? 1.866 11.160 -4.629 1.00 94.94 74 VAL A O 1
ATOM 592 N N . ALA A 1 75 ? 0.750 9.496 -5.627 1.00 93.81 75 ALA A N 1
ATOM 593 C CA . ALA A 1 75 ? -0.562 10.104 -5.437 1.00 93.81 75 ALA A CA 1
ATOM 594 C C . ALA A 1 75 ? -0.914 10.289 -3.952 1.00 93.81 75 ALA A C 1
ATOM 596 O O . ALA A 1 75 ? -1.498 11.313 -3.597 1.00 93.81 75 ALA A O 1
ATOM 597 N N . THR A 1 76 ? -0.563 9.325 -3.099 1.00 91.94 76 THR A N 1
ATOM 598 C CA . THR A 1 76 ? -0.824 9.391 -1.653 1.00 91.94 76 THR A CA 1
ATOM 599 C C . THR A 1 76 ? 0.117 10.382 -0.976 1.00 91.94 76 THR A C 1
ATOM 601 O O . THR A 1 76 ? -0.357 11.325 -0.353 1.00 91.94 76 THR A O 1
ATOM 604 N N . ALA A 1 77 ? 1.420 10.303 -1.252 1.00 93.38 77 ALA A N 1
ATOM 605 C CA . ALA A 1 77 ? 2.410 11.260 -0.757 1.00 93.38 77 ALA A CA 1
ATOM 606 C C . ALA A 1 77 ? 2.068 12.722 -1.104 1.00 93.38 77 ALA A C 1
ATOM 608 O O . ALA A 1 77 ? 2.203 13.619 -0.278 1.00 93.38 77 ALA A O 1
ATOM 609 N N . VAL A 1 78 ? 1.578 12.989 -2.321 1.00 93.94 78 VAL A N 1
ATOM 610 C CA . VAL A 1 78 ? 1.155 14.344 -2.717 1.00 93.94 78 VAL A CA 1
ATOM 611 C C . VAL A 1 78 ? -0.074 14.810 -1.932 1.00 93.94 78 VAL A C 1
ATOM 613 O O . VAL A 1 78 ? -0.197 16.005 -1.656 1.00 93.94 78 VAL A O 1
ATOM 616 N N . LYS A 1 79 ? -1.009 13.915 -1.592 1.00 92.00 79 LYS A N 1
ATOM 617 C CA . LYS A 1 79 ? -2.163 14.270 -0.753 1.00 92.00 79 LYS A CA 1
ATOM 618 C C . LYS A 1 79 ? -1.736 14.561 0.682 1.00 92.00 79 LYS A C 1
ATOM 620 O O . LYS A 1 79 ? -2.194 15.563 1.227 1.00 92.00 79 LYS A O 1
ATOM 625 N N . ASP A 1 80 ? -0.876 13.727 1.252 1.00 90.88 80 ASP A N 1
ATOM 626 C CA . ASP A 1 80 ? -0.401 13.861 2.632 1.00 90.88 80 ASP A CA 1
ATOM 627 C C . ASP A 1 80 ? 0.403 15.156 2.801 1.00 90.88 80 ASP A C 1
ATOM 629 O O . ASP A 1 80 ? 0.069 15.997 3.643 1.00 90.88 80 ASP A O 1
ATOM 633 N N . LEU A 1 81 ? 1.305 15.434 1.854 1.00 92.38 81 LEU A N 1
ATOM 634 C CA . LEU A 1 81 ? 2.048 16.691 1.798 1.00 92.38 81 LEU A CA 1
ATOM 635 C C . LEU A 1 81 ? 1.128 17.917 1.681 1.00 92.38 81 LEU A C 1
ATOM 637 O O . LEU A 1 81 ? 1.357 18.933 2.337 1.00 92.38 81 LEU A O 1
ATOM 641 N N . LYS A 1 82 ? 0.053 17.841 0.882 1.00 93.31 82 LYS A N 1
ATOM 642 C CA . LYS A 1 82 ? -0.944 18.927 0.770 1.00 93.31 82 LYS A CA 1
ATOM 643 C C . LYS A 1 82 ? -1.706 19.179 2.070 1.00 93.31 82 LYS A C 1
ATOM 645 O O . LYS A 1 82 ? -2.217 20.281 2.254 1.00 93.31 82 LYS A O 1
ATOM 650 N N . ARG A 1 83 ? -1.804 18.182 2.950 1.00 91.12 83 ARG A N 1
ATOM 651 C CA . ARG A 1 83 ? -2.400 18.313 4.286 1.00 91.12 83 ARG A CA 1
ATOM 652 C C . ARG A 1 83 ? -1.396 18.790 5.338 1.00 91.12 83 ARG A C 1
ATOM 654 O O . ARG A 1 83 ? -1.800 19.046 6.466 1.00 91.12 83 ARG A O 1
ATOM 661 N N . GLY A 1 84 ? -0.120 18.942 4.976 1.00 90.31 84 GLY A N 1
ATOM 662 C CA . GLY A 1 84 ? 0.946 19.340 5.895 1.00 90.31 84 GLY A CA 1
ATOM 663 C C . GLY A 1 84 ? 1.403 18.216 6.828 1.00 90.31 84 GLY A C 1
ATOM 664 O O . GLY A 1 84 ? 2.040 18.496 7.840 1.00 90.31 84 GLY A O 1
ATOM 665 N N . ILE A 1 85 ? 1.074 16.964 6.504 1.00 86.44 85 ILE A N 1
ATOM 666 C CA . ILE A 1 85 ? 1.522 15.781 7.239 1.00 86.44 85 ILE A CA 1
ATOM 667 C C . ILE A 1 85 ? 2.724 15.225 6.478 1.00 86.44 85 ILE A C 1
ATOM 669 O O . ILE A 1 85 ? 2.682 15.149 5.257 1.00 86.44 85 ILE A O 1
ATOM 673 N N . LEU A 1 86 ? 3.802 14.892 7.188 1.00 87.44 86 LEU A N 1
ATOM 674 C CA . LEU A 1 86 ? 4.943 14.178 6.619 1.00 87.44 86 LEU A CA 1
ATOM 675 C C . LEU A 1 86 ? 4.899 12.737 7.115 1.00 87.44 86 LEU A C 1
ATOM 677 O O . LEU A 1 86 ? 4.956 12.491 8.323 1.00 87.44 86 LEU A O 1
ATOM 681 N N . SER A 1 87 ? 4.799 11.801 6.183 1.00 84.31 87 SER A N 1
ATOM 682 C CA . SER A 1 87 ? 4.757 10.369 6.430 1.00 84.31 87 SER A CA 1
ATOM 683 C C . SER A 1 87 ? 5.927 9.608 5.806 1.00 84.31 87 SER A C 1
ATOM 685 O O . SER A 1 87 ? 6.813 10.144 5.134 1.00 84.31 87 SER A O 1
ATOM 687 N N . ILE A 1 88 ? 5.929 8.300 6.055 1.00 88.94 88 ILE A N 1
ATOM 688 C CA . ILE A 1 88 ? 6.817 7.351 5.384 1.00 88.94 88 ILE A CA 1
ATOM 689 C C . ILE A 1 88 ? 6.577 7.332 3.860 1.00 88.94 88 ILE A C 1
ATOM 691 O O . ILE A 1 88 ? 7.526 7.135 3.096 1.00 88.94 88 ILE A O 1
ATOM 695 N N . ASN A 1 89 ? 5.347 7.590 3.400 1.00 88.56 89 ASN A N 1
ATOM 696 C CA . ASN A 1 89 ? 4.993 7.525 1.982 1.00 88.56 89 ASN A CA 1
ATOM 697 C C . ASN A 1 89 ? 5.710 8.598 1.144 1.00 88.56 89 ASN A C 1
ATOM 699 O O . ASN A 1 89 ? 6.063 8.338 -0.006 1.00 88.56 89 ASN A O 1
ATOM 703 N N . GLU A 1 90 ? 5.993 9.778 1.699 1.00 92.62 90 GLU A N 1
ATOM 704 C CA . GLU A 1 90 ? 6.689 10.879 1.024 1.00 92.62 90 GLU A CA 1
ATOM 705 C C . GLU A 1 90 ? 8.159 10.560 0.808 1.00 92.62 90 GLU A C 1
ATOM 707 O O . GLU A 1 90 ? 8.675 10.773 -0.290 1.00 92.62 90 GLU A O 1
ATOM 712 N N . LEU A 1 91 ? 8.830 10.015 1.828 1.00 93.44 91 LEU A N 1
ATOM 713 C CA . LEU A 1 91 ? 10.232 9.606 1.714 1.00 93.44 91 LEU A CA 1
ATOM 714 C C . LEU A 1 91 ? 10.400 8.582 0.589 1.00 93.44 91 LEU A C 1
ATOM 716 O O . LEU A 1 91 ? 11.313 8.684 -0.233 1.00 93.44 91 LEU A O 1
ATOM 720 N N . VAL A 1 92 ? 9.471 7.633 0.503 1.00 94.38 92 VAL A N 1
ATOM 721 C CA . VAL A 1 92 ? 9.473 6.627 -0.557 1.00 94.38 92 VAL A CA 1
ATOM 722 C C . VAL A 1 92 ? 9.096 7.213 -1.906 1.00 94.38 92 VAL A C 1
ATOM 724 O O . VAL A 1 92 ? 9.741 6.884 -2.899 1.00 94.38 92 VAL A O 1
ATOM 727 N N . ALA A 1 93 ? 8.103 8.099 -1.977 1.00 95.50 93 ALA A N 1
ATOM 728 C CA . ALA A 1 93 ? 7.754 8.772 -3.223 1.00 95.50 93 ALA A CA 1
ATOM 729 C C . ALA A 1 93 ? 8.954 9.544 -3.795 1.00 95.50 93 ALA A C 1
ATOM 731 O O . ALA A 1 93 ? 9.205 9.474 -4.997 1.00 95.50 93 ALA A O 1
ATOM 732 N N . ILE A 1 94 ? 9.741 10.210 -2.944 1.00 95.44 94 ILE A N 1
ATOM 733 C CA . ILE A 1 94 ? 10.982 10.880 -3.352 1.00 95.44 94 ILE A CA 1
ATOM 734 C C . ILE A 1 94 ? 12.003 9.861 -3.863 1.00 95.44 94 ILE A C 1
ATOM 736 O O . ILE A 1 94 ? 12.585 10.084 -4.921 1.00 95.44 94 ILE A O 1
ATOM 740 N N . ALA A 1 95 ? 12.197 8.735 -3.170 1.00 94.50 95 ALA A N 1
ATOM 741 C CA . ALA A 1 95 ? 13.116 7.685 -3.612 1.00 94.50 95 ALA A CA 1
ATOM 742 C C . ALA A 1 95 ? 12.721 7.104 -4.982 1.00 94.50 95 ALA A C 1
ATOM 744 O O . ALA A 1 95 ? 13.571 6.941 -5.856 1.00 94.50 95 ALA A O 1
ATOM 745 N N . VAL A 1 96 ? 11.427 6.847 -5.196 1.00 94.62 96 VAL A N 1
ATOM 746 C CA . VAL A 1 96 ? 10.886 6.373 -6.477 1.00 94.62 96 VAL A CA 1
ATOM 747 C C . VAL A 1 96 ? 11.118 7.418 -7.570 1.00 94.62 96 VAL A C 1
ATOM 749 O O . VAL A 1 96 ? 11.666 7.084 -8.616 1.00 94.62 96 VAL A O 1
ATOM 752 N N . LEU A 1 97 ? 10.777 8.689 -7.338 1.00 94.62 97 LEU A N 1
ATOM 753 C CA . LEU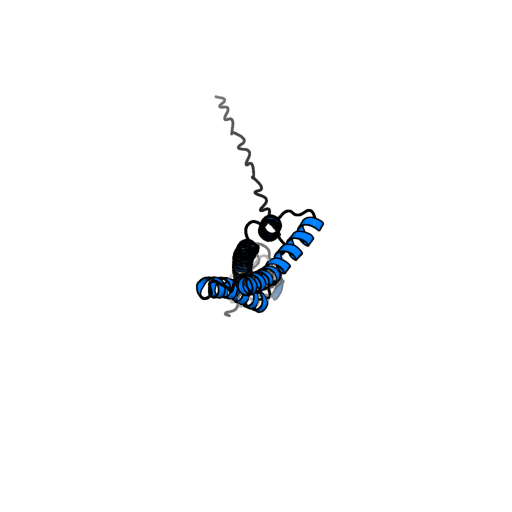 A 1 97 ? 10.997 9.761 -8.317 1.00 94.62 97 LEU A CA 1
ATOM 754 C C . LEU A 1 97 ? 12.486 9.976 -8.627 1.00 94.62 97 LEU A C 1
ATOM 756 O O . LEU A 1 97 ? 12.846 10.177 -9.785 1.00 94.62 97 LEU A O 1
ATOM 760 N N . ALA A 1 98 ? 13.354 9.884 -7.619 1.00 94.00 98 ALA A N 1
ATOM 761 C CA . ALA A 1 98 ? 14.799 9.973 -7.789 1.00 94.00 98 ALA A CA 1
ATOM 762 C C . ALA A 1 98 ? 15.339 8.811 -8.633 1.00 94.00 98 ALA A C 1
ATOM 764 O O . ALA A 1 98 ? 16.124 9.042 -9.548 1.00 94.00 98 ALA A O 1
ATOM 765 N N . ALA A 1 99 ? 14.870 7.582 -8.394 1.00 92.75 99 ALA A N 1
ATOM 766 C CA . ALA A 1 99 ? 15.231 6.416 -9.201 1.00 92.75 99 ALA A CA 1
ATOM 767 C C . ALA A 1 99 ? 14.742 6.531 -10.657 1.00 92.75 99 ALA A C 1
ATOM 769 O O . ALA A 1 99 ? 15.425 6.088 -11.577 1.00 92.75 99 ALA A O 1
ATOM 770 N N . PHE A 1 100 ? 13.598 7.181 -10.896 1.00 90.38 100 PHE A N 1
ATOM 771 C CA . PHE A 1 100 ? 13.149 7.522 -12.251 1.00 90.38 100 PHE A CA 1
ATOM 772 C C . PHE A 1 100 ? 14.036 8.579 -12.930 1.00 90.38 100 PHE A C 1
ATOM 774 O O . PHE A 1 100 ? 14.141 8.588 -14.158 1.00 90.38 100 PHE A O 1
ATOM 781 N N . ALA A 1 101 ? 14.653 9.471 -12.152 1.00 90.00 101 ALA A N 1
ATOM 782 C CA . ALA A 1 101 ? 15.430 10.607 -12.644 1.00 90.00 101 ALA A CA 1
ATOM 783 C C . ALA A 1 101 ? 16.950 10.357 -12.729 1.00 90.00 101 ALA A C 1
ATOM 785 O O . ALA A 1 101 ? 17.645 11.150 -13.360 1.00 90.00 101 ALA A O 1
ATOM 786 N N . SER A 1 102 ? 17.479 9.286 -12.124 1.00 82.12 102 SER A N 1
ATOM 787 C CA . SER A 1 102 ? 18.923 9.096 -11.895 1.00 82.12 102 SER A CA 1
ATOM 788 C C . SER A 1 102 ? 19.785 8.864 -13.147 1.00 82.12 102 SER A C 1
ATOM 790 O O . SER A 1 102 ? 21.001 8.954 -13.057 1.00 82.12 102 SER A O 1
ATOM 792 N N . GLY A 1 103 ? 19.208 8.635 -14.331 1.00 62.59 103 GLY A N 1
ATOM 793 C CA . GLY A 1 103 ? 19.884 8.806 -15.632 1.00 62.59 103 GLY A CA 1
ATOM 794 C C . GLY A 1 103 ? 21.052 7.863 -15.992 1.00 62.59 103 GLY A C 1
ATOM 795 O O . GLY A 1 103 ? 21.421 7.812 -17.161 1.00 62.59 103 GLY A O 1
ATOM 796 N N . GLU A 1 104 ? 21.608 7.092 -15.055 1.00 58.50 104 GLU A N 1
ATOM 797 C CA . GLU A 1 104 ? 22.813 6.258 -15.255 1.00 58.50 104 GLU A CA 1
ATOM 798 C C . GLU A 1 104 ? 22.552 4.983 -16.081 1.00 58.50 104 GLU A C 1
ATOM 800 O O . GLU A 1 104 ? 23.433 4.493 -16.784 1.00 58.50 104 GLU A O 1
ATOM 805 N N . SER A 1 105 ? 21.313 4.490 -16.073 1.00 66.62 105 SER A N 1
ATOM 806 C CA . SER A 1 105 ? 20.734 3.570 -17.059 1.00 66.62 105 SER A CA 1
ATOM 807 C C . SER A 1 105 ? 19.225 3.604 -16.854 1.00 66.62 105 SER A C 1
ATOM 809 O O . SER A 1 105 ? 18.745 3.224 -15.785 1.00 66.62 105 SER A O 1
ATOM 811 N N . GLN A 1 106 ? 18.461 4.084 -17.843 1.00 69.69 106 GLN A N 1
ATOM 812 C CA . GLN A 1 106 ? 17.003 4.220 -17.700 1.00 69.69 106 GLN A CA 1
ATOM 813 C C . GLN A 1 106 ? 16.347 2.892 -17.282 1.00 69.69 106 GLN A C 1
ATOM 815 O O . GLN A 1 106 ? 15.436 2.885 -16.464 1.00 69.69 106 GLN A O 1
ATOM 820 N N . ILE A 1 107 ? 16.882 1.760 -17.750 1.00 79.81 107 ILE A N 1
ATOM 821 C CA . ILE A 1 107 ? 16.402 0.415 -17.410 1.00 79.81 107 ILE A CA 1
ATOM 822 C C . ILE A 1 107 ? 16.585 0.129 -15.913 1.00 79.81 107 ILE A C 1
ATOM 824 O O . ILE A 1 107 ? 15.612 -0.188 -15.228 1.00 79.81 107 ILE A O 1
ATOM 828 N N . GLY A 1 108 ? 17.807 0.299 -15.397 1.00 85.31 108 GLY A N 1
ATOM 829 C CA . GLY A 1 108 ? 18.130 0.023 -13.994 1.00 85.31 108 GLY A CA 1
ATOM 830 C C . GLY A 1 108 ? 17.402 0.955 -13.023 1.00 85.31 108 GLY A C 1
ATOM 831 O O . GLY A 1 108 ? 16.943 0.516 -11.967 1.00 85.31 108 GLY A O 1
ATOM 832 N N . GLY A 1 109 ? 17.220 2.225 -13.403 1.00 91.88 109 GLY A N 1
ATOM 833 C CA . GLY A 1 109 ? 16.439 3.194 -12.630 1.00 91.88 109 GLY A CA 1
ATOM 834 C C . GLY A 1 109 ? 14.972 2.780 -12.487 1.00 91.88 109 GLY A C 1
ATOM 835 O O . GLY A 1 109 ? 14.447 2.727 -11.373 1.00 91.88 109 GLY A O 1
ATOM 836 N N . TYR A 1 110 ? 14.322 2.384 -13.588 1.00 93.69 110 TYR A N 1
ATOM 837 C CA . TYR A 1 110 ? 12.931 1.918 -13.556 1.00 93.69 110 TYR A CA 1
ATOM 838 C C . TYR A 1 110 ? 12.774 0.587 -12.817 1.00 93.69 110 TYR A C 1
ATOM 840 O O . TYR A 1 110 ? 11.830 0.424 -12.047 1.00 93.69 110 TYR A O 1
ATOM 848 N N . GLN A 1 111 ? 13.704 -0.353 -12.991 1.00 94.50 111 GLN A N 1
ATOM 849 C CA . GLN A 1 111 ? 13.715 -1.607 -12.234 1.00 94.50 111 GLN A CA 1
ATOM 850 C C . GLN A 1 111 ? 13.821 -1.353 -10.726 1.00 94.50 111 GLN A C 1
ATOM 852 O O . GLN A 1 111 ? 13.038 -1.897 -9.947 1.00 94.50 111 GLN A O 1
ATOM 857 N N . THR A 1 112 ? 14.739 -0.473 -10.320 1.00 95.06 112 THR A N 1
ATOM 858 C CA . THR A 1 112 ? 14.936 -0.088 -8.917 1.00 95.06 112 THR A CA 1
ATOM 859 C C . THR A 1 112 ? 13.688 0.583 -8.352 1.00 95.06 112 THR A C 1
ATOM 861 O O . THR A 1 112 ? 13.192 0.178 -7.301 1.00 95.06 112 THR A O 1
ATOM 864 N N . ALA A 1 113 ? 13.123 1.553 -9.077 1.00 95.56 113 ALA A N 1
ATOM 865 C CA . ALA A 1 113 ? 11.883 2.220 -8.695 1.00 95.56 113 ALA A CA 1
ATOM 866 C C . ALA A 1 113 ? 10.721 1.225 -8.533 1.00 95.56 113 ALA A C 1
ATOM 868 O O . ALA A 1 113 ? 9.975 1.295 -7.558 1.00 95.56 113 ALA A O 1
ATOM 869 N N . GLY A 1 114 ? 10.595 0.270 -9.459 1.00 95.88 114 GLY A N 1
ATOM 870 C CA . GLY A 1 114 ? 9.580 -0.779 -9.420 1.00 95.88 114 GLY A CA 1
ATOM 871 C C . GLY A 1 114 ? 9.729 -1.716 -8.221 1.00 95.88 114 GLY A C 1
ATOM 872 O O . GLY A 1 114 ? 8.735 -2.015 -7.563 1.00 95.88 114 GLY A O 1
ATOM 873 N N . ILE A 1 115 ? 10.955 -2.138 -7.894 1.00 96.44 115 ILE A N 1
ATOM 874 C CA . ILE A 1 115 ? 11.232 -2.983 -6.722 1.00 96.44 115 ILE A CA 1
ATOM 875 C C . ILE A 1 115 ? 10.908 -2.243 -5.423 1.00 96.44 115 ILE A C 1
ATOM 877 O O . ILE A 1 115 ? 10.212 -2.790 -4.565 1.00 96.44 115 ILE A O 1
ATOM 881 N N . ILE A 1 116 ? 11.387 -1.003 -5.278 1.00 95.88 116 ILE A N 1
ATOM 882 C CA . ILE A 1 116 ? 11.123 -0.181 -4.089 1.00 95.88 116 ILE A CA 1
ATOM 883 C C . ILE A 1 116 ? 9.612 0.005 -3.915 1.00 95.88 116 ILE A C 1
ATOM 885 O O . ILE A 1 116 ? 9.079 -0.237 -2.831 1.00 95.88 116 ILE A O 1
ATOM 889 N N . ALA A 1 117 ? 8.912 0.371 -4.993 1.00 95.81 117 ALA A N 1
ATOM 890 C CA . ALA A 1 117 ? 7.469 0.562 -4.969 1.00 95.81 117 ALA A CA 1
ATOM 891 C C . ALA A 1 117 ? 6.718 -0.731 -4.616 1.00 95.81 117 ALA A C 1
ATOM 893 O O . ALA A 1 117 ? 5.785 -0.701 -3.816 1.00 95.81 117 ALA A O 1
ATOM 894 N N . PHE A 1 118 ? 7.139 -1.877 -5.159 1.00 96.38 118 PHE A N 1
ATOM 895 C CA . PHE A 1 118 ? 6.547 -3.170 -4.825 1.00 96.38 118 PHE A CA 1
ATOM 896 C C . PHE A 1 118 ? 6.646 -3.480 -3.330 1.00 96.38 118 PHE A C 1
ATOM 898 O O . PHE A 1 118 ? 5.627 -3.778 -2.706 1.00 96.38 118 PHE A O 1
ATOM 905 N N . PHE A 1 119 ? 7.848 -3.403 -2.752 1.00 96.12 119 PHE A N 1
ATOM 906 C CA . PHE A 1 119 ? 8.040 -3.745 -1.343 1.00 96.12 119 PHE A CA 1
ATOM 907 C C . PHE A 1 119 ? 7.299 -2.798 -0.407 1.00 96.12 119 PHE A C 1
ATOM 909 O O . PHE A 1 119 ? 6.756 -3.249 0.599 1.00 96.12 119 PHE A O 1
ATOM 916 N N . MET A 1 120 ? 7.214 -1.518 -0.760 1.00 94.56 120 MET A N 1
ATOM 917 C CA . MET A 1 120 ? 6.449 -0.549 0.019 1.00 94.56 120 MET A CA 1
ATOM 918 C C . MET A 1 120 ? 4.956 -0.849 0.014 1.00 94.56 120 MET A C 1
ATOM 920 O O . MET A 1 120 ? 4.357 -0.978 1.079 1.00 94.56 120 MET A O 1
ATOM 924 N N . LEU A 1 121 ? 4.373 -1.089 -1.163 1.00 94.69 121 LEU A N 1
ATOM 925 C CA . LEU A 1 121 ? 2.967 -1.480 -1.255 1.00 94.69 121 LEU A CA 1
ATOM 926 C C . LEU A 1 121 ? 2.692 -2.833 -0.575 1.00 94.69 121 LEU A C 1
ATOM 928 O O . LEU A 1 121 ? 1.600 -3.056 -0.052 1.00 94.69 121 LEU A O 1
ATOM 932 N N . LEU A 1 122 ? 3.654 -3.764 -0.598 1.00 95.19 122 LEU A N 1
ATOM 933 C CA . LEU A 1 122 ? 3.523 -5.061 0.066 1.00 95.19 122 LEU A CA 1
ATOM 934 C C . LEU A 1 122 ? 3.538 -4.912 1.590 1.00 95.19 122 LEU A C 1
ATOM 936 O O . LEU A 1 122 ? 2.704 -5.518 2.263 1.00 95.19 122 LEU A O 1
ATOM 940 N N . GLY A 1 123 ? 4.456 -4.104 2.123 1.00 93.38 123 GLY A N 1
ATOM 941 C CA . GLY A 1 123 ? 4.529 -3.800 3.551 1.00 93.38 123 GLY A CA 1
ATOM 942 C C . GLY A 1 123 ? 3.229 -3.183 4.054 1.00 93.38 123 GLY A C 1
ATOM 943 O O . GLY A 1 123 ? 2.652 -3.659 5.028 1.00 93.38 123 GLY A O 1
ATOM 944 N N . GLU A 1 124 ? 2.698 -2.220 3.315 1.00 90.94 124 GLU A N 1
ATOM 945 C CA . GLU A 1 124 ? 1.441 -1.563 3.653 1.00 90.94 124 GLU A CA 1
ATOM 946 C C . GLU A 1 124 ? 0.216 -2.481 3.556 1.00 90.94 124 GLU A C 1
ATOM 948 O O . GLU A 1 124 ? -0.704 -2.416 4.380 1.00 90.94 124 GLU A O 1
ATOM 953 N N . LEU A 1 125 ? 0.201 -3.393 2.578 1.00 91.75 125 LEU A N 1
ATOM 954 C CA . LEU A 1 125 ? -0.828 -4.424 2.503 1.00 91.75 125 LEU A CA 1
ATOM 955 C C . LEU A 1 125 ? -0.798 -5.311 3.756 1.00 91.75 125 LEU A C 1
ATOM 957 O O . LEU A 1 125 ? -1.853 -5.614 4.317 1.00 91.75 125 LEU A O 1
ATOM 961 N N . ILE A 1 126 ? 0.392 -5.723 4.201 1.00 93.38 126 ILE A N 1
ATOM 962 C CA . ILE A 1 126 ? 0.566 -6.534 5.414 1.00 93.38 126 ILE A CA 1
ATOM 963 C C . ILE A 1 126 ? 0.133 -5.744 6.651 1.00 93.38 126 ILE A C 1
ATOM 965 O O . ILE A 1 126 ? -0.602 -6.278 7.485 1.00 93.38 126 ILE A O 1
ATOM 969 N N . GLU A 1 127 ? 0.529 -4.478 6.752 1.00 91.06 127 GLU A N 1
ATOM 970 C CA . GLU A 1 127 ? 0.157 -3.580 7.845 1.00 91.06 127 GLU A CA 1
ATOM 971 C C . GLU A 1 127 ? -1.364 -3.440 7.949 1.00 91.06 127 GLU A C 1
ATOM 973 O O . GLU A 1 127 ? -1.949 -3.728 8.994 1.00 91.06 127 GLU A O 1
ATOM 978 N N . THR A 1 128 ? -2.027 -3.122 6.835 1.00 89.50 128 THR A N 1
ATOM 979 C CA . THR A 1 128 ? -3.484 -2.945 6.784 1.00 89.50 128 THR A CA 1
ATOM 980 C C . THR A 1 128 ? -4.218 -4.229 7.173 1.00 89.50 128 THR A C 1
ATOM 982 O O . THR A 1 128 ? -5.192 -4.199 7.931 1.00 89.50 128 THR A O 1
ATOM 985 N N . ARG A 1 129 ? -3.760 -5.390 6.683 1.00 90.69 129 ARG A N 1
ATOM 986 C CA . ARG A 1 129 ? -4.367 -6.693 7.010 1.00 90.69 129 ARG A CA 1
ATOM 987 C C . ARG A 1 129 ? -4.184 -7.057 8.478 1.00 90.69 129 ARG A C 1
ATOM 989 O O . ARG A 1 129 ? -5.126 -7.547 9.101 1.00 90.69 129 ARG A O 1
ATOM 996 N N . THR A 1 130 ? -3.005 -6.789 9.028 1.00 92.94 130 THR A N 1
ATOM 997 C CA . THR A 1 130 ? -2.696 -7.057 10.435 1.00 92.94 130 THR A CA 1
ATOM 998 C C . THR A 1 130 ? -3.509 -6.138 11.348 1.00 92.94 130 THR A C 1
ATOM 1000 O O . THR A 1 130 ? -4.144 -6.615 12.290 1.00 92.94 130 THR A O 1
ATOM 1003 N N . ALA A 1 131 ? -3.595 -4.845 11.023 1.00 92.50 131 ALA A N 1
ATOM 1004 C CA . ALA A 1 131 ? -4.397 -3.870 11.759 1.00 92.50 131 ALA A CA 1
ATOM 1005 C C . ALA A 1 131 ? -5.896 -4.211 11.730 1.00 92.50 131 ALA A C 1
ATOM 1007 O O . ALA A 1 131 ? -6.567 -4.156 12.763 1.00 92.50 131 ALA A O 1
ATOM 1008 N N . ALA A 1 132 ? -6.426 -4.626 10.574 1.00 91.12 132 ALA A N 1
ATOM 1009 C CA . ALA A 1 132 ? -7.811 -5.080 10.457 1.00 91.12 132 ALA A CA 1
ATOM 1010 C C . ALA A 1 132 ? -8.089 -6.318 11.329 1.00 91.12 132 ALA A C 1
ATOM 1012 O O . ALA A 1 132 ? -9.111 -6.369 12.015 1.00 91.12 132 ALA A O 1
ATOM 1013 N N . GLY A 1 133 ? -7.168 -7.288 11.358 1.00 93.12 133 GLY A N 1
ATOM 1014 C CA . GLY A 1 133 ? -7.278 -8.475 12.212 1.00 93.12 133 GLY A CA 1
ATOM 1015 C C . GLY A 1 133 ? -7.265 -8.146 13.710 1.00 93.12 133 GLY A C 1
ATOM 1016 O O . GLY A 1 133 ? -8.075 -8.679 14.476 1.00 93.12 133 GLY A O 1
ATOM 1017 N N . ALA A 1 134 ? -6.401 -7.216 14.125 1.00 95.19 134 ALA A N 1
ATOM 1018 C CA . ALA A 1 134 ? -6.350 -6.735 15.504 1.00 95.19 134 ALA A CA 1
ATOM 1019 C C . ALA A 1 134 ? -7.650 -6.016 15.902 1.00 95.19 134 ALA A C 1
ATOM 1021 O O . ALA A 1 134 ? -8.236 -6.323 16.942 1.00 95.19 134 ALA A O 1
ATOM 1022 N N . ARG A 1 135 ? -8.154 -5.120 15.041 1.00 93.00 135 ARG A N 1
ATOM 1023 C CA . ARG A 1 135 ? -9.426 -4.413 15.264 1.00 93.00 135 ARG A CA 1
ATOM 1024 C C . ARG A 1 135 ? -10.603 -5.381 15.386 1.00 93.00 135 ARG A C 1
ATOM 1026 O O . ARG A 1 135 ? -11.379 -5.251 16.327 1.00 93.00 135 ARG A O 1
ATOM 1033 N N . ALA A 1 136 ? -10.695 -6.385 14.512 1.00 94.38 136 ALA A N 1
ATOM 1034 C CA . ALA A 1 136 ? -11.755 -7.395 14.567 1.00 94.38 136 ALA A CA 1
ATOM 1035 C C . ALA A 1 136 ? -11.729 -8.203 15.879 1.00 94.38 136 ALA A C 1
ATOM 1037 O O . ALA A 1 136 ? -12.776 -8.484 16.463 1.00 94.38 136 ALA A O 1
ATOM 1038 N N . SER A 1 137 ? -10.533 -8.529 16.378 1.00 94.31 137 SER A N 1
ATOM 1039 C CA . SER A 1 137 ? -10.364 -9.220 17.664 1.00 94.31 137 SER A CA 1
ATOM 1040 C C . SER A 1 137 ? -10.853 -8.365 18.836 1.00 94.31 137 SER A C 1
ATOM 1042 O O . SER A 1 137 ? -11.621 -8.845 19.668 1.00 94.31 137 SER A O 1
ATOM 1044 N N . ILE A 1 138 ? -10.486 -7.082 18.874 1.00 94.19 138 ILE A N 1
ATOM 1045 C CA . ILE A 1 138 ? -10.945 -6.148 19.916 1.00 94.19 138 ILE A CA 1
ATOM 1046 C C . ILE A 1 138 ? -12.462 -5.953 19.838 1.00 94.19 138 ILE A C 1
ATOM 1048 O O . ILE A 1 138 ? -13.147 -6.011 20.857 1.00 94.19 138 ILE A O 1
ATOM 1052 N N . GLU A 1 139 ? -13.008 -5.785 18.635 1.00 94.44 139 GLU A N 1
ATOM 1053 C CA . GLU A 1 139 ? -14.448 -5.642 18.429 1.00 94.44 139 GLU A CA 1
ATOM 1054 C C . GLU A 1 139 ? -15.215 -6.872 18.940 1.00 94.44 139 GLU A C 1
ATOM 1056 O O . GLU A 1 139 ? -16.274 -6.734 19.555 1.00 94.44 139 GLU A O 1
ATOM 1061 N N . SER A 1 140 ? -14.663 -8.076 18.750 1.00 92.44 140 SER A N 1
ATOM 1062 C CA . SER A 1 140 ? -15.255 -9.310 19.277 1.00 92.44 140 SER A CA 1
ATOM 1063 C C . SER A 1 140 ? -15.296 -9.339 20.808 1.00 92.44 140 SER A C 1
ATOM 1065 O O . SER A 1 140 ? -16.292 -9.780 21.375 1.00 92.44 140 SER A O 1
ATOM 1067 N N . LEU A 1 141 ? -14.274 -8.795 21.481 1.00 93.56 141 LEU A N 1
ATOM 1068 C CA . LEU A 1 141 ? -14.231 -8.698 22.943 1.00 93.56 141 LEU A CA 1
ATOM 1069 C C . LEU A 1 141 ? -15.218 -7.653 23.469 1.00 93.56 141 LEU A C 1
ATOM 1071 O O . LEU A 1 141 ? -15.935 -7.910 24.434 1.00 93.56 141 LEU A O 1
ATOM 1075 N N . ILE A 1 142 ? -15.314 -6.496 22.810 1.00 91.88 142 ILE A N 1
ATOM 1076 C CA . ILE A 1 142 ? -16.273 -5.449 23.186 1.00 91.88 142 ILE A CA 1
ATOM 1077 C C . ILE A 1 142 ? -17.709 -5.980 23.089 1.00 91.88 142 ILE A C 1
ATOM 1079 O O . ILE A 1 142 ? -18.514 -5.728 23.984 1.00 91.88 142 ILE A O 1
ATOM 1083 N N . LYS A 1 143 ? -18.022 -6.784 22.062 1.00 90.06 143 LYS A N 1
ATOM 1084 C CA . LYS A 1 143 ? -19.345 -7.411 21.886 1.00 90.06 143 LYS A CA 1
ATOM 1085 C C . LYS A 1 143 ? -19.733 -8.377 23.009 1.00 90.06 143 LYS A C 1
ATOM 1087 O O . LYS A 1 143 ? -20.923 -8.595 23.213 1.00 90.06 143 LYS A O 1
ATOM 1092 N N . LEU A 1 144 ? -18.768 -8.934 23.744 1.00 90.88 144 LEU A N 1
ATOM 1093 C CA . LEU A 1 144 ? -19.038 -9.786 24.910 1.00 90.88 144 LEU A CA 1
ATOM 1094 C C . LEU A 1 144 ? -19.399 -8.983 26.169 1.00 90.88 144 LEU A C 1
ATOM 1096 O O . LEU A 1 144 ? -19.830 -9.570 27.159 1.00 90.88 144 LEU A O 1
ATOM 1100 N N . THR A 1 145 ? -19.246 -7.656 26.154 1.00 89.75 145 THR A N 1
ATOM 1101 C CA . THR A 1 145 ? -19.586 -6.811 27.303 1.00 89.75 145 THR A CA 1
ATOM 1102 C C . THR A 1 145 ? -21.110 -6.661 27.397 1.00 89.75 145 THR A C 1
ATOM 1104 O O . THR A 1 145 ? -21.722 -6.102 26.483 1.00 89.75 145 THR A O 1
ATOM 1107 N N . PRO A 1 146 ? -21.761 -7.132 28.478 1.00 86.94 146 PRO A N 1
ATOM 1108 C CA . PRO A 1 146 ? -23.212 -7.058 28.608 1.00 86.94 146 PRO A CA 1
ATOM 1109 C C . PRO A 1 146 ? -23.671 -5.598 28.691 1.00 86.94 146 PRO A C 1
ATOM 1111 O O . PRO A 1 146 ? -23.232 -4.837 29.549 1.00 86.94 146 PRO A O 1
ATOM 1114 N N . THR A 1 147 ? -24.593 -5.196 27.815 1.00 91.06 147 THR A N 1
ATOM 1115 C CA . THR A 1 147 ? -25.091 -3.808 27.755 1.00 91.06 147 THR A CA 1
ATOM 1116 C C . THR A 1 147 ? -26.291 -3.557 28.663 1.00 91.06 147 THR A C 1
ATOM 1118 O O . THR A 1 147 ? -26.658 -2.407 28.913 1.00 91.06 147 THR A O 1
ATOM 1121 N N . LYS A 1 148 ? -26.927 -4.623 29.152 1.00 91.69 148 LYS A N 1
ATOM 1122 C CA . LYS A 1 148 ? -28.136 -4.578 29.970 1.00 91.69 148 LYS A CA 1
ATOM 1123 C C . LYS A 1 148 ? -28.029 -5.541 31.140 1.00 91.69 148 LYS A C 1
ATOM 1125 O O . LYS A 1 148 ? -27.380 -6.578 31.037 1.00 91.69 148 LYS A O 1
ATOM 1130 N N . ALA A 1 149 ? -28.711 -5.211 32.223 1.00 91.88 149 ALA A N 1
ATOM 1131 C CA . ALA A 1 149 ? -28.794 -6.039 33.410 1.00 91.88 149 ALA A CA 1
ATOM 1132 C C . ALA A 1 149 ? -30.202 -5.986 34.003 1.00 91.88 149 ALA A C 1
ATOM 1134 O O . ALA A 1 149 ? -30.936 -5.017 33.824 1.00 91.88 149 ALA A O 1
ATOM 1135 N N . ARG A 1 150 ? -30.584 -7.042 34.723 1.00 90.88 150 ARG A N 1
ATOM 1136 C CA . ARG A 1 150 ? -31.879 -7.126 35.406 1.00 90.88 150 ARG A CA 1
ATOM 1137 C C . ARG A 1 150 ? -31.652 -6.874 36.889 1.00 90.88 150 ARG A C 1
ATOM 1139 O O . ARG A 1 150 ? -31.179 -7.767 37.593 1.00 90.88 150 ARG A O 1
ATOM 1146 N N . ARG A 1 151 ? -31.945 -5.655 37.340 1.00 91.69 151 ARG A N 1
ATOM 1147 C CA . ARG A 1 151 ? -31.826 -5.245 38.742 1.00 91.69 151 ARG A CA 1
ATOM 1148 C C . ARG A 1 151 ? -33.071 -5.664 39.517 1.00 91.69 151 ARG A C 1
ATOM 1150 O O . ARG A 1 151 ? -34.188 -5.545 39.019 1.00 91.69 151 ARG A O 1
ATOM 1157 N N . ILE A 1 152 ? -32.878 -6.134 40.744 1.00 90.44 152 ILE A N 1
ATOM 1158 C CA . ILE A 1 152 ? -33.952 -6.484 41.672 1.00 90.44 152 ILE A CA 1
ATOM 1159 C C . ILE A 1 152 ? -34.225 -5.269 42.564 1.00 90.44 152 ILE A C 1
ATOM 1161 O O . ILE A 1 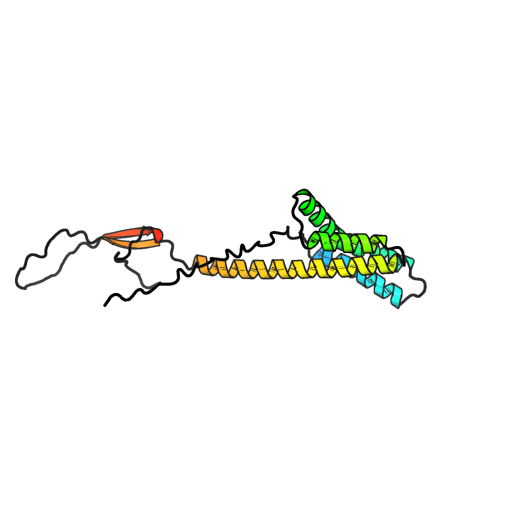152 ? -33.368 -4.869 43.353 1.00 90.44 152 ILE A O 1
ATOM 1165 N N . LYS A 1 153 ? -35.423 -4.687 42.473 1.00 83.06 153 LYS A N 1
ATOM 1166 C CA . LYS A 1 153 ? -35.910 -3.702 43.445 1.00 83.06 153 LYS A CA 1
ATOM 1167 C C . LYS A 1 153 ? -36.619 -4.446 44.571 1.00 83.06 153 LYS A C 1
ATOM 1169 O O . LYS A 1 153 ? -37.648 -5.089 44.372 1.00 83.06 153 LYS A O 1
ATOM 1174 N N . ARG A 1 154 ? -36.085 -4.344 45.788 1.00 72.06 154 ARG A N 1
ATOM 1175 C CA . ARG A 1 154 ? -36.791 -4.814 46.982 1.00 72.06 154 ARG A CA 1
ATOM 1176 C C . ARG A 1 154 ? -37.841 -3.765 47.349 1.00 72.06 154 ARG A C 1
ATOM 1178 O O . ARG A 1 154 ? -37.528 -2.777 48.007 1.00 72.06 154 ARG A O 1
ATOM 1185 N N . SER A 1 155 ? -39.079 -3.951 46.897 1.00 54.91 155 SER A N 1
ATOM 1186 C CA . SER A 1 155 ? -40.198 -3.135 47.371 1.00 54.91 155 SER A CA 1
ATOM 1187 C C . SER A 1 155 ? -40.558 -3.582 48.786 1.00 54.91 155 SER A C 1
ATOM 1189 O O . SER A 1 155 ? -41.296 -4.544 48.979 1.00 54.91 155 SER A O 1
ATOM 1191 N N . GLY A 1 156 ? -39.972 -2.919 49.779 1.00 48.84 156 GLY A N 1
ATOM 1192 C CA . GLY A 1 156 ? -40.209 -3.213 51.186 1.00 48.84 156 GLY A CA 1
ATOM 1193 C C . GLY A 1 156 ? -39.466 -2.247 52.094 1.00 48.84 156 GLY A C 1
ATOM 1194 O O . GLY A 1 156 ? -38.486 -2.620 52.729 1.00 48.84 156 GLY A O 1
ATOM 1195 N N . THR A 1 157 ? -39.925 -0.998 52.166 1.00 46.69 157 THR A N 1
ATOM 1196 C CA . THR A 1 157 ? -39.718 -0.190 53.372 1.00 46.69 157 THR A CA 1
ATOM 1197 C C . THR A 1 157 ? -40.442 -0.885 54.514 1.00 46.69 157 THR A C 1
ATOM 1199 O O . THR A 1 157 ? -41.670 -0.889 54.568 1.00 46.69 157 THR A O 1
ATOM 1202 N N . GLY A 1 158 ? -39.688 -1.498 55.409 1.00 38.72 158 GLY A N 1
ATOM 1203 C CA . GLY A 1 158 ? -40.247 -2.119 56.591 1.00 38.72 158 GLY A CA 1
ATOM 1204 C C . GLY A 1 158 ? -39.131 -2.741 57.392 1.00 38.72 158 GLY A C 1
ATOM 1205 O O . GLY A 1 158 ? -38.646 -3.815 57.053 1.00 38.72 158 GLY A O 1
ATOM 1206 N N . VAL A 1 159 ? -38.720 -2.041 58.446 1.00 47.00 159 VAL A N 1
ATOM 1207 C CA . VAL A 1 159 ? -38.096 -2.658 59.618 1.00 47.00 159 VAL A CA 1
ATOM 1208 C C . VAL A 1 159 ? -38.825 -3.985 59.877 1.00 47.00 159 VAL A C 1
ATOM 1210 O O . VAL A 1 159 ? -40.056 -3.956 59.956 1.00 47.00 159 VAL A O 1
ATOM 1213 N N . PRO A 1 160 ? -38.137 -5.139 59.941 1.00 46.50 160 PRO A N 1
ATOM 1214 C CA . PRO A 1 160 ? -38.819 -6.391 60.232 1.00 46.50 160 PRO A CA 1
ATOM 1215 C C . PRO A 1 160 ? -39.485 -6.250 61.608 1.00 46.50 160 PRO A C 1
ATOM 1217 O O . PRO A 1 160 ? -38.782 -5.930 62.572 1.00 46.50 160 PRO A O 1
ATOM 1220 N N . PRO A 1 161 ? -40.813 -6.431 61.741 1.00 45.50 161 PRO A N 1
ATOM 1221 C CA . PRO A 1 161 ? -41.389 -6.586 63.060 1.00 45.50 161 PRO A CA 1
ATOM 1222 C C . PRO A 1 161 ? -40.784 -7.860 63.644 1.00 45.50 161 PRO A C 1
ATOM 1224 O O . PRO A 1 161 ? -40.796 -8.921 63.020 1.00 45.50 161 PRO A O 1
ATOM 1227 N N . VAL A 1 162 ? -40.195 -7.730 64.828 1.00 53.84 162 VAL A N 1
ATOM 1228 C CA . VAL A 1 162 ? -39.872 -8.874 65.672 1.00 53.84 162 VAL A CA 1
ATOM 1229 C C . VAL A 1 162 ? -41.203 -9.566 65.954 1.00 53.84 162 VAL A C 1
ATOM 1231 O O . VAL A 1 162 ? -42.024 -9.043 66.703 1.00 53.84 162 VAL A O 1
ATOM 1234 N N . SER A 1 163 ? -41.455 -10.694 65.302 1.00 48.97 163 SER A N 1
ATOM 1235 C CA . SER A 1 163 ? -42.573 -11.565 65.639 1.00 48.97 163 SER A CA 1
ATOM 1236 C C . SER A 1 163 ? -42.097 -13.005 65.610 1.00 48.97 163 SER A C 1
ATOM 1238 O O . SER A 1 163 ? -41.598 -13.487 64.590 1.00 48.97 163 SER A O 1
ATOM 1240 N N . ASP A 1 164 ? -42.243 -13.630 66.774 1.00 48.72 164 ASP A N 1
ATOM 1241 C CA . ASP A 1 164 ? -41.972 -15.027 67.059 1.00 48.72 164 ASP A CA 1
ATOM 1242 C C . ASP A 1 164 ? -42.597 -15.959 66.019 1.00 48.72 164 ASP A C 1
ATOM 1244 O O . ASP A 1 164 ? -43.629 -15.665 65.413 1.00 48.72 164 ASP A O 1
ATOM 1248 N N . GLY A 1 165 ? -41.898 -17.068 65.786 1.00 54.78 165 GLY A N 1
ATOM 1249 C CA . GLY A 1 165 ? -42.120 -17.960 64.661 1.00 54.78 165 GLY A CA 1
ATOM 1250 C C . GLY A 1 165 ? -43.565 -18.410 64.479 1.00 54.78 165 GLY A C 1
ATOM 1251 O O . GLY A 1 165 ? -44.208 -18.833 65.428 1.00 54.78 165 GLY A O 1
ATOM 1252 N N . GLN A 1 166 ? -44.025 -18.357 63.229 1.00 43.47 166 GLN A N 1
ATOM 1253 C CA . GLN A 1 166 ? -44.635 -19.463 62.485 1.00 43.47 166 GLN A CA 1
ATOM 1254 C C . GLN A 1 166 ? -44.876 -18.955 61.042 1.00 43.47 166 GLN A C 1
ATOM 1256 O O . GLN A 1 166 ? -45.410 -17.869 60.840 1.00 43.47 166 GLN A O 1
ATOM 1261 N N . ASP A 1 167 ? -44.446 -19.728 60.043 1.00 42.72 167 ASP A N 1
ATOM 1262 C CA . ASP A 1 167 ? -44.838 -19.634 58.624 1.00 42.72 167 ASP A CA 1
ATOM 1263 C C . ASP A 1 167 ? -44.451 -18.365 57.832 1.00 42.72 167 ASP A C 1
ATOM 1265 O O . ASP A 1 167 ? -45.277 -17.670 57.241 1.00 42.72 167 ASP A O 1
ATOM 1269 N N . ALA A 1 168 ? -43.145 -18.124 57.682 1.00 41.09 168 ALA A N 1
ATOM 1270 C CA . ALA A 1 168 ? -42.610 -17.136 56.743 1.00 41.09 168 ALA A CA 1
ATOM 1271 C C . ALA A 1 168 ? -42.679 -17.618 55.277 1.00 41.09 168 ALA A C 1
ATOM 1273 O O . ALA A 1 168 ? -41.658 -17.786 54.608 1.00 41.09 168 ALA A O 1
ATOM 1274 N N . ARG A 1 169 ? -43.883 -17.783 54.715 1.00 46.34 169 ARG A N 1
ATOM 1275 C CA . ARG A 1 169 ? -44.053 -17.695 53.255 1.00 46.34 169 ARG A CA 1
ATOM 1276 C C . ARG A 1 169 ? -44.065 -16.207 52.888 1.00 46.34 169 ARG A C 1
ATOM 1278 O O . ARG A 1 169 ? -45.100 -15.632 52.581 1.00 46.34 169 ARG A O 1
ATOM 1285 N N . SER A 1 170 ? -42.891 -15.581 53.002 1.00 43.31 170 SER A N 1
ATOM 1286 C CA . SER A 1 170 ? -42.645 -14.179 52.660 1.00 43.31 170 SER A CA 1
ATOM 1287 C C . SER A 1 170 ? -42.923 -13.956 51.175 1.00 43.31 170 SER A C 1
ATOM 1289 O O . SER A 1 170 ? -42.058 -14.170 50.327 1.00 43.31 170 SER A O 1
ATOM 1291 N N . THR A 1 171 ? -44.126 -13.494 50.843 1.00 47.00 171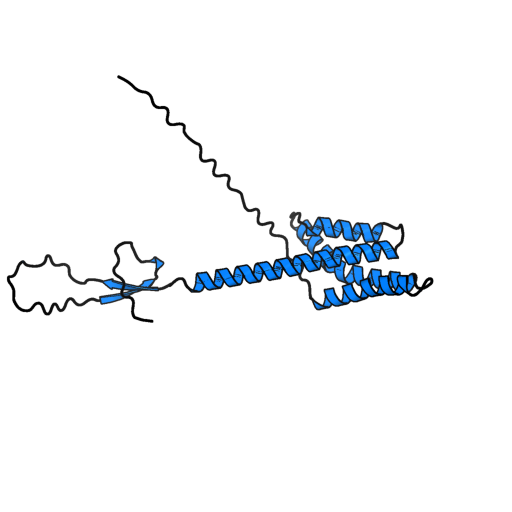 THR A N 1
ATOM 1292 C CA . THR A 1 171 ? -44.419 -12.804 49.581 1.00 47.00 171 THR A CA 1
ATOM 1293 C C . THR A 1 171 ? -43.767 -11.420 49.597 1.00 47.00 171 THR A C 1
ATOM 1295 O O . THR A 1 171 ? -44.432 -10.391 49.531 1.00 47.00 171 THR A O 1
ATOM 1298 N N . THR A 1 172 ? -42.438 -11.374 49.699 1.00 53.38 172 THR A N 1
ATOM 1299 C CA . THR A 1 172 ? -41.665 -10.219 49.244 1.00 53.38 172 THR A CA 1
ATOM 1300 C C . THR A 1 172 ? -41.797 -10.196 47.731 1.00 53.38 172 THR A C 1
ATOM 1302 O O . THR A 1 172 ? -41.200 -11.019 47.041 1.00 53.38 172 THR A O 1
ATOM 1305 N N . SER A 1 173 ? -42.645 -9.302 47.223 1.00 56.84 173 SER A N 1
ATOM 1306 C CA . SER A 1 173 ? -42.822 -9.094 45.788 1.00 56.84 173 SER A CA 1
ATOM 1307 C C . SER A 1 173 ? -41.545 -8.449 45.240 1.00 56.84 173 SER A C 1
ATOM 1309 O O . SER A 1 173 ? -41.374 -7.231 45.277 1.00 56.84 173 SER A O 1
ATOM 1311 N N . GLU A 1 174 ? -40.582 -9.280 44.846 1.00 69.69 174 GLU A N 1
ATOM 1312 C CA . GLU A 1 174 ? -39.352 -8.842 44.192 1.00 69.69 174 GLU A CA 1
ATOM 1313 C C . GLU A 1 174 ? -39.691 -8.383 42.774 1.00 69.69 174 GLU A C 1
ATOM 1315 O O . GLU A 1 174 ? -40.043 -9.194 41.915 1.00 69.69 174 GLU A O 1
ATOM 1320 N N . THR A 1 175 ? -39.603 -7.078 42.523 1.00 81.44 175 THR A N 1
ATOM 1321 C CA . THR A 1 175 ? -39.815 -6.522 41.188 1.00 81.44 175 THR A CA 1
ATOM 1322 C C . THR A 1 175 ? -38.486 -6.450 40.444 1.00 81.44 175 THR A C 1
ATOM 1324 O O . THR A 1 175 ? -37.484 -5.940 40.946 1.00 81.44 175 THR A O 1
ATOM 1327 N N . GLU A 1 176 ? -38.467 -7.006 39.236 1.00 87.38 176 GLU A N 1
ATOM 1328 C CA . GLU A 1 176 ? -37.303 -6.994 38.351 1.00 87.38 176 GLU A CA 1
ATOM 1329 C C . GLU A 1 176 ? -37.440 -5.857 37.340 1.00 87.38 176 GLU A C 1
ATOM 1331 O O . GLU A 1 176 ? -38.476 -5.720 36.692 1.00 87.38 176 GLU A O 1
ATOM 1336 N N . GLU A 1 177 ? -36.382 -5.072 37.170 1.00 90.06 177 GLU A N 1
ATOM 1337 C CA . GLU A 1 177 ? -36.308 -3.998 36.182 1.00 90.06 177 GLU A CA 1
ATOM 1338 C C . GLU A 1 177 ? -35.098 -4.222 35.272 1.00 90.06 177 GLU A C 1
ATOM 1340 O O . GLU A 1 177 ? -33.991 -4.489 35.745 1.00 90.06 177 GLU A O 1
ATOM 1345 N N . GLU A 1 178 ? -35.302 -4.131 33.958 1.00 91.19 178 GLU A N 1
ATOM 1346 C CA . GLU A 1 178 ? -34.209 -4.151 32.987 1.00 91.19 178 GLU A CA 1
ATOM 1347 C C . GLU A 1 178 ? -33.626 -2.742 32.868 1.00 91.19 178 GLU A C 1
ATOM 1349 O O . GLU A 1 178 ? -34.310 -1.805 32.461 1.00 91.19 178 GLU A O 1
ATOM 1354 N N . VAL A 1 179 ? -32.358 -2.599 33.239 1.00 92.62 179 VAL A N 1
ATOM 1355 C CA . VAL A 1 179 ? -31.613 -1.337 33.221 1.00 92.62 179 VAL A CA 1
ATOM 1356 C C . VAL A 1 179 ? -30.380 -1.477 32.333 1.00 92.62 179 VAL A C 1
ATOM 1358 O O . VAL A 1 179 ? -29.888 -2.588 32.103 1.00 92.62 179 VAL A O 1
ATOM 1361 N N . ALA A 1 180 ? -29.859 -0.365 31.810 1.00 93.50 180 ALA A N 1
ATOM 1362 C CA . ALA A 1 180 ? -28.572 -0.412 31.127 1.00 93.50 180 ALA A CA 1
ATOM 1363 C C . ALA A 1 180 ? -27.479 -0.766 32.145 1.00 93.50 180 ALA A C 1
ATOM 1365 O O . ALA A 1 180 ? -27.508 -0.294 33.280 1.00 93.50 180 ALA A O 1
ATOM 1366 N N . ALA A 1 181 ? -26.495 -1.575 31.746 1.00 89.75 181 ALA A N 1
ATOM 1367 C CA . ALA A 1 181 ? -25.437 -2.020 32.660 1.00 89.75 181 ALA A CA 1
ATOM 1368 C C . ALA A 1 181 ? -24.647 -0.845 33.274 1.00 89.75 181 ALA A C 1
ATOM 1370 O O . ALA A 1 181 ? -24.185 -0.938 34.405 1.00 89.75 181 ALA A O 1
ATOM 1371 N N . LYS A 1 182 ? -24.558 0.283 32.556 1.00 92.31 182 LYS A N 1
ATOM 1372 C CA . LYS A 1 182 ? -23.946 1.541 33.020 1.00 92.31 182 LYS A CA 1
ATOM 1373 C C . LYS A 1 182 ? -24.721 2.260 34.136 1.00 92.31 182 LYS A C 1
ATOM 1375 O O . LYS A 1 182 ? -24.139 3.099 34.811 1.00 92.31 182 LYS A O 1
ATOM 1380 N N . ASP A 1 183 ? -26.006 1.952 34.310 1.00 92.31 183 ASP A N 1
ATOM 1381 C CA . ASP A 1 183 ? -26.886 2.592 35.298 1.00 92.31 183 ASP A CA 1
ATOM 1382 C C . ASP A 1 183 ? -26.964 1.780 36.611 1.00 92.31 183 ASP A C 1
ATOM 1384 O O . ASP A 1 183 ? -27.745 2.108 37.511 1.00 92.31 183 ASP A O 1
ATOM 1388 N N . LEU A 1 184 ? -26.178 0.700 36.720 1.00 89.81 184 LEU A N 1
ATOM 1389 C CA . LEU A 1 184 ? -26.014 -0.076 37.947 1.00 89.81 184 LEU A CA 1
ATOM 1390 C C . LEU A 1 184 ? -25.014 0.595 38.889 1.00 89.81 184 LEU A C 1
ATOM 1392 O O . LEU A 1 184 ? -23.944 1.036 38.472 1.00 89.81 184 LEU A O 1
ATOM 1396 N N . ALA A 1 185 ? -25.336 0.593 40.179 1.00 92.25 185 ALA A N 1
ATOM 1397 C CA . ALA A 1 185 ? -24.433 1.038 41.231 1.00 92.25 185 ALA A CA 1
ATOM 1398 C C . ALA A 1 185 ? -23.820 -0.149 41.990 1.00 92.25 185 ALA A C 1
ATOM 1400 O O . ALA A 1 185 ? -24.383 -1.245 42.049 1.00 92.25 185 ALA A O 1
ATOM 1401 N N . VAL A 1 186 ? -22.664 0.079 42.622 1.00 90.69 186 VAL A N 1
ATOM 1402 C CA . VAL A 1 186 ? -22.060 -0.898 43.538 1.00 90.69 186 VAL A CA 1
ATOM 1403 C C . VAL A 1 186 ? -23.033 -1.156 44.692 1.00 90.69 186 VAL A C 1
ATOM 1405 O O . VAL A 1 186 ? -23.405 -0.229 45.407 1.00 90.69 186 VAL A O 1
ATOM 1408 N N . GLY A 1 187 ? -23.443 -2.415 44.860 1.00 88.00 187 GLY A N 1
ATOM 1409 C CA . GLY A 1 187 ? -24.444 -2.832 45.848 1.00 88.00 187 GLY A CA 1
ATOM 1410 C C . GLY A 1 187 ? -25.815 -3.189 45.260 1.00 88.00 187 GLY A C 1
ATOM 1411 O O . GLY A 1 187 ? -26.629 -3.778 45.969 1.00 88.00 187 GLY A O 1
ATOM 1412 N N . ASP A 1 188 ? -26.065 -2.908 43.976 1.00 89.31 188 ASP A N 1
ATOM 1413 C CA . ASP A 1 188 ? -27.280 -3.364 43.297 1.00 89.31 188 ASP A CA 1
ATOM 1414 C C . ASP A 1 188 ? -27.310 -4.899 43.199 1.00 89.31 188 ASP A C 1
ATOM 1416 O O . ASP A 1 188 ? -26.353 -5.537 42.754 1.00 89.31 188 ASP A O 1
ATOM 1420 N N . MET A 1 189 ? -28.438 -5.510 43.576 1.00 90.50 189 MET A N 1
ATOM 1421 C CA . MET A 1 189 ? -28.655 -6.940 43.355 1.00 90.50 189 MET A CA 1
ATOM 1422 C C . MET A 1 189 ? -29.180 -7.179 41.942 1.00 90.50 189 MET A C 1
ATOM 1424 O O . MET A 1 189 ? -30.202 -6.614 41.544 1.00 90.50 189 MET A O 1
ATOM 1428 N N . ILE A 1 190 ? -28.510 -8.056 41.199 1.00 92.50 190 ILE A N 1
ATOM 1429 C CA . ILE A 1 190 ? -28.902 -8.450 39.843 1.00 92.50 190 ILE A CA 1
ATOM 1430 C C . ILE A 1 190 ? -29.293 -9.926 39.796 1.00 92.50 190 ILE A C 1
ATOM 1432 O O . ILE A 1 190 ? -28.703 -10.755 40.491 1.00 92.50 190 ILE A O 1
ATOM 1436 N N . ARG A 1 191 ? -30.275 -10.276 38.958 1.00 90.94 191 ARG A N 1
ATOM 1437 C CA . ARG A 1 191 ? -30.626 -11.681 38.696 1.00 90.94 191 ARG A CA 1
ATOM 1438 C C . ARG A 1 191 ? -30.031 -12.142 37.372 1.00 90.94 191 ARG A C 1
ATOM 1440 O O . ARG A 1 191 ? -30.409 -11.639 36.315 1.00 90.94 191 ARG A O 1
ATOM 1447 N N . ILE A 1 192 ? -29.171 -13.155 37.436 1.00 91.50 192 ILE A N 1
ATOM 1448 C CA . ILE A 1 192 ? -28.618 -13.849 36.269 1.00 91.50 192 ILE A CA 1
ATOM 1449 C C . ILE A 1 192 ? -29.409 -15.144 36.078 1.00 91.50 192 ILE A C 1
ATOM 1451 O O . ILE A 1 192 ? -29.576 -15.918 37.019 1.00 91.50 192 ILE A O 1
ATOM 1455 N N . ARG A 1 193 ? -29.937 -15.362 34.873 1.00 90.69 193 ARG A N 1
ATOM 1456 C CA . ARG A 1 193 ? -30.565 -16.636 34.505 1.00 90.69 193 ARG A CA 1
ATOM 1457 C C . ARG A 1 193 ? -29.510 -17.533 33.852 1.00 90.69 193 ARG A C 1
ATOM 1459 O O . ARG A 1 193 ? -28.609 -16.989 33.216 1.00 90.69 193 ARG A O 1
ATOM 1466 N N . PRO A 1 194 ? -29.602 -18.864 34.002 1.00 91.31 194 PRO A N 1
ATOM 1467 C CA . PRO A 1 194 ? -28.771 -19.767 33.216 1.00 91.31 194 PRO A CA 1
ATOM 1468 C C . PRO A 1 194 ? -28.989 -19.470 31.725 1.00 91.31 194 PRO A C 1
ATOM 1470 O O . PRO A 1 194 ? -30.138 -19.355 31.287 1.00 91.31 194 PRO A O 1
ATOM 1473 N N . GLY A 1 195 ? -27.881 -19.241 31.019 1.00 76.12 195 GLY A N 1
ATOM 1474 C CA . GLY A 1 195 ? -27.826 -18.979 29.580 1.00 76.12 195 GLY A CA 1
ATOM 1475 C C . GLY A 1 195 ? -27.560 -20.239 28.778 1.00 76.12 195 GLY A C 1
ATOM 1476 O O . GLY A 1 195 ? -27.062 -21.219 29.378 1.00 76.12 195 GLY A O 1
#

pLDDT: mean 80.51, std 19.35, range [38.72, 97.88]

Secondary structure (DSSP, 8-state):
-----------------------PPPP---HHHHHHHHHHHHHHHHHHHH-TT-HHHHHHHHHHHHHHHHHHHHHHHHHHHHTT---HHHHHHHHHHHHHH--S-HHHHHHHHHHHHHHHHHHHHHHHHHHHHHHHHHHHHHHTS--EEEEEEE-----------S-------EEEEEEEGGGPPTT--BPPPP-

Foldseek 3Di:
DDDDDPPPPPPPPPPPPPPPVLPQPQQPDDPVLLVQLVVLLVVLVVCVVPPVPCQVVSLVSLQVSLCSLLVSLLVRLVVCVVVVRDDPSVVLNVQLVCLCVVPPRSNRSSSVSNVSSSVVNVVSVVVVVVVVVVVVVVVVVVVPDQQKFKFWDQPDPDDDPPDDDDDPPPPRVTDIDIDTPVPDDVPTDTDDDDD

Sequence (195 aa):
MQVTSLMSREQHDHHDHARADHEHEHIPVRLWQMVIGVIFVANSFLVEWLFEKGSLVAGLSAMLGAMTLGWPIVATAVKDLKRGILSINELVAIAVLAAFASGESQIGGYQTAGIIAFFMLLGELIETRTAAGARASIESLIKLTPTKARRIKRSGTGVPPVSDGQDARSTTSETEEEVAAKDLAVGDMIRIRPG